Protein AF-X1A6A3-F1 (afdb_monomer)

Foldseek 3Di:
DDDPVLLVVLLVPDDQEEEEEELDDCRVVSLLVCQLVLHAYEYEYAPVRVVVCVVPPS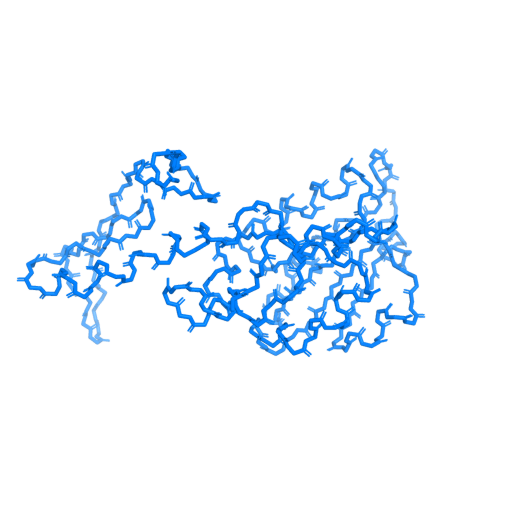FDHNVDDPPDPVVRCVVAEDEEQDLVVVVVDDHSYYYHHYNFPLCVLVCLVSCSVVNYEYEDALVCCVRNLVDLQNVCQVPRNSHHYPDDSRCSSLQSCLVVVVVVCPVPQDFSDGQFWTKHFPADDDPPGDTDIDIDGHLRDDPHDRHDDVPVVD

Secondary structure (DSSP, 8-state):
---HHHHHHHHTT-SS-EEEEESSTTHHHHHHHHHHTT--EEEEE-HHHHHHHHHS---S-TT---S-HHHHHHHHEEEESSGGGTTTS--SEEEEE-SSGGGGGGGHHHHHHTTEEEE--HHHHHHHS-STT-HHHHHT--S-BSS-GGGHHHHHTTTHHHHHGGGTT-EE--TTEEEEEEE--BTTB--EEEEEE--S--SSSSS---GGG-

Radius of gyration: 19.53 Å; Cα contacts (8 Å, |Δi|>4): 362; chains: 1; bounding box: 43×53×46 Å

Organism: NCBI:txid412755

Structure (mmCIF, N/CA/C/O backbone):
data_AF-X1A6A3-F1
#
_entry.id   AF-X1A6A3-F1
#
loop_
_atom_site.group_PDB
_atom_site.id
_atom_site.type_symbol
_atom_site.label_atom_id
_atom_site.label_alt_id
_atom_site.label_comp_id
_atom_site.l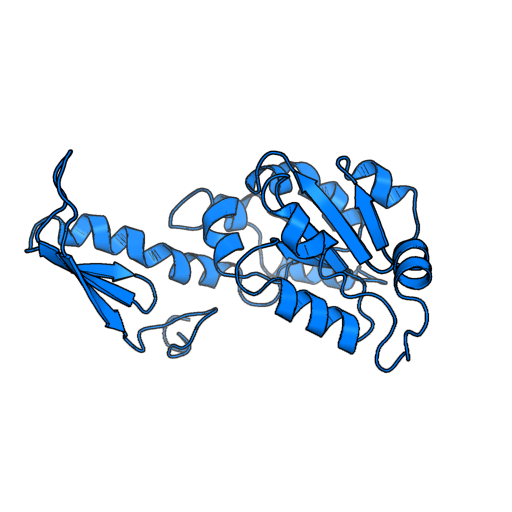abel_asym_id
_atom_site.label_entity_id
_atom_site.label_seq_id
_atom_site.pdbx_PDB_ins_code
_atom_site.Cartn_x
_atom_site.Cartn_y
_atom_site.Cartn_z
_atom_site.occupancy
_atom_site.B_iso_or_equiv
_atom_site.auth_seq_id
_atom_site.auth_comp_id
_atom_site.auth_asym_id
_atom_site.auth_atom_id
_atom_site.pdbx_PDB_model_num
ATOM 1 N N . MET A 1 1 ? -10.729 10.795 16.017 1.00 83.62 1 MET A N 1
ATOM 2 C CA . MET A 1 1 ? -9.551 9.912 16.058 1.00 83.62 1 MET A CA 1
ATOM 3 C C . MET A 1 1 ? -10.040 8.493 15.943 1.00 83.62 1 MET A C 1
ATOM 5 O O . MET A 1 1 ? -10.961 8.126 16.663 1.00 83.62 1 MET A O 1
ATOM 9 N N . ILE A 1 2 ? -9.486 7.755 14.991 1.00 91.50 2 ILE A N 1
ATOM 10 C CA . ILE A 1 2 ? -9.841 6.362 14.737 1.00 91.50 2 ILE A CA 1
ATOM 11 C C . ILE A 1 2 ? -9.251 5.507 15.857 1.00 91.50 2 ILE A C 1
ATOM 13 O O . ILE A 1 2 ? -8.043 5.546 16.112 1.00 91.50 2 ILE A O 1
ATOM 17 N N . GLU A 1 3 ? -10.093 4.730 16.531 1.00 93.06 3 GLU A N 1
ATOM 18 C CA . GLU A 1 3 ? -9.669 3.979 17.708 1.00 93.06 3 GLU A CA 1
ATOM 19 C C . GLU A 1 3 ? -9.042 2.628 17.349 1.00 93.06 3 GLU A C 1
ATOM 21 O O . GLU A 1 3 ? -9.411 1.954 16.385 1.00 93.06 3 GLU A O 1
ATOM 26 N N . ARG A 1 4 ? -8.091 2.178 18.177 1.00 90.69 4 ARG A N 1
ATOM 27 C CA . ARG A 1 4 ? -7.397 0.894 17.964 1.00 90.69 4 ARG A CA 1
ATOM 28 C C . ARG A 1 4 ? -8.375 -0.279 17.908 1.00 90.69 4 ARG A C 1
ATOM 30 O O . ARG A 1 4 ? -8.236 -1.142 17.046 1.00 90.69 4 ARG A O 1
ATOM 37 N N . ASN A 1 5 ? -9.341 -0.309 18.825 1.00 94.06 5 ASN A N 1
ATOM 38 C CA . ASN A 1 5 ? -10.311 -1.401 18.910 1.00 94.06 5 ASN A CA 1
ATOM 39 C C . ASN A 1 5 ? -11.194 -1.461 17.658 1.00 94.06 5 ASN A C 1
ATOM 41 O O . ASN A 1 5 ? -11.460 -2.548 17.161 1.00 94.06 5 ASN A O 1
ATOM 45 N N . GLU A 1 6 ? -11.580 -0.308 17.106 1.00 94.56 6 GLU A N 1
ATOM 46 C CA . GLU A 1 6 ? -12.361 -0.226 15.869 1.00 94.56 6 GLU A CA 1
ATOM 47 C C . GLU A 1 6 ? -11.614 -0.874 14.694 1.00 94.56 6 GLU A C 1
ATOM 49 O O . GLU A 1 6 ? -12.156 -1.738 14.004 1.00 94.56 6 GLU A O 1
ATOM 54 N N . MET A 1 7 ? -10.330 -0.542 14.526 1.00 95.25 7 MET A N 1
ATOM 55 C CA . MET A 1 7 ? -9.488 -1.127 13.476 1.00 95.25 7 MET A CA 1
ATOM 56 C C . MET A 1 7 ? -9.247 -2.625 13.675 1.00 95.25 7 MET A C 1
ATOM 58 O O . MET A 1 7 ? -9.195 -3.371 12.699 1.00 95.25 7 MET A O 1
ATOM 62 N N . GLN A 1 8 ? -9.123 -3.090 14.921 1.00 93.94 8 GLN A N 1
ATOM 63 C CA . GLN A 1 8 ? -8.978 -4.518 15.217 1.00 93.94 8 GLN A CA 1
ATOM 64 C C . GLN A 1 8 ? -10.255 -5.302 14.899 1.00 93.94 8 GLN A C 1
ATOM 66 O O . GLN A 1 8 ? -10.172 -6.373 14.303 1.00 93.94 8 GLN A O 1
ATOM 71 N N . GLU A 1 9 ? -11.427 -4.776 15.254 1.00 96.50 9 GLU A N 1
ATOM 72 C CA . GLU A 1 9 ? -12.709 -5.406 14.921 1.00 96.50 9 GLU A CA 1
ATOM 73 C C . GLU A 1 9 ? -12.989 -5.396 13.416 1.00 96.50 9 GLU A C 1
ATOM 75 O O . GLU A 1 9 ? -13.577 -6.344 12.897 1.00 96.50 9 GLU A O 1
ATOM 80 N N . MET A 1 10 ? -12.542 -4.366 12.696 1.00 95.69 10 MET A N 1
ATOM 81 C CA . MET A 1 10 ? -12.593 -4.340 11.236 1.00 95.69 10 MET A CA 1
ATOM 82 C C . MET A 1 10 ? -11.677 -5.409 10.628 1.00 95.69 10 MET A C 1
ATOM 84 O O . MET A 1 10 ? -12.149 -6.254 9.871 1.00 95.69 10 MET A O 1
ATOM 88 N N . ALA A 1 11 ? -10.396 -5.433 11.007 1.00 95.00 11 ALA A N 1
ATOM 89 C CA . ALA A 1 11 ? -9.419 -6.371 10.456 1.00 95.00 11 ALA A CA 1
ATOM 90 C C . ALA A 1 11 ? -9.779 -7.845 10.723 1.00 95.00 11 ALA A C 1
ATOM 92 O O . ALA A 1 11 ? -9.527 -8.697 9.877 1.00 95.00 11 ALA A O 1
ATOM 93 N N . LYS A 1 12 ? -10.426 -8.159 11.857 1.00 96.38 12 LYS A N 1
ATOM 94 C CA . LYS A 1 12 ? -10.931 -9.514 12.164 1.00 96.38 12 LYS A CA 1
ATOM 95 C C . LYS A 1 12 ? -11.971 -10.031 11.165 1.00 96.38 12 LYS A C 1
ATOM 97 O O . LYS A 1 12 ? -12.184 -11.239 11.099 1.00 96.38 12 LYS A O 1
ATOM 102 N N . LYS A 1 13 ? -12.656 -9.141 10.441 1.00 96.69 13 LYS A N 1
ATOM 103 C CA . LYS A 1 13 ? -13.695 -9.512 9.469 1.00 96.69 13 LYS A CA 1
ATOM 104 C C . LYS A 1 13 ? -13.120 -9.864 8.098 1.00 96.69 13 LYS A C 1
ATOM 106 O O . LYS A 1 13 ? -13.829 -10.503 7.325 1.00 96.69 13 LYS A O 1
ATOM 111 N N . PHE A 1 14 ? -11.881 -9.459 7.810 1.00 96.38 14 PHE A N 1
ATOM 112 C CA . PHE A 1 14 ? -11.234 -9.714 6.524 1.00 96.38 14 PHE A CA 1
ATOM 113 C C . PHE A 1 14 ? -10.959 -11.211 6.352 1.00 96.38 14 PHE A C 1
ATOM 115 O O . PHE A 1 14 ? -10.483 -11.876 7.275 1.00 96.38 14 PHE A O 1
ATOM 122 N N . LYS A 1 15 ? -11.264 -11.748 5.169 1.00 95.75 15 LYS A N 1
ATOM 123 C CA . LYS A 1 15 ? -11.093 -13.169 4.824 1.00 95.75 15 LYS A CA 1
ATOM 124 C C . LYS A 1 15 ? -9.947 -13.398 3.843 1.00 95.75 15 LYS A C 1
ATOM 126 O O . LYS A 1 15 ? -9.287 -14.429 3.914 1.00 95.75 15 LYS A O 1
ATOM 131 N N . ASP A 1 16 ? -9.733 -12.450 2.943 1.00 93.31 16 ASP A N 1
ATOM 132 C CA . ASP A 1 16 ? -8.733 -12.431 1.881 1.00 93.31 16 ASP A CA 1
ATOM 133 C C . ASP A 1 16 ? -8.058 -11.042 1.834 1.00 93.31 16 ASP A C 1
ATOM 135 O O . ASP A 1 16 ? -8.243 -10.275 0.874 1.00 93.31 16 ASP A O 1
ATOM 139 N N . PRO A 1 17 ? -7.315 -10.675 2.901 1.00 95.12 17 PRO A N 1
ATOM 140 C CA . PRO A 1 17 ? -6.755 -9.342 3.042 1.00 95.12 17 PRO A CA 1
ATOM 141 C C . PRO A 1 17 ? -5.713 -9.045 1.963 1.00 95.12 17 PRO A C 1
ATOM 143 O O . PRO A 1 17 ? -4.888 -9.892 1.616 1.00 95.12 17 PRO A O 1
ATOM 146 N N . LYS A 1 18 ? -5.716 -7.805 1.469 1.00 96.38 18 LYS A N 1
ATOM 147 C CA . LYS A 1 18 ? -4.830 -7.350 0.388 1.00 96.38 18 LYS A CA 1
ATOM 148 C C . LYS A 1 18 ? -3.868 -6.304 0.910 1.00 96.38 18 LYS A C 1
ATOM 150 O O . LYS A 1 18 ? -4.273 -5.302 1.491 1.00 96.38 18 LYS A O 1
ATOM 155 N N . VAL A 1 19 ? -2.583 -6.511 0.678 1.00 98.06 19 VAL A N 1
ATOM 156 C CA . VAL A 1 19 ? -1.530 -5.599 1.119 1.00 98.06 19 VAL A CA 1
ATOM 157 C C . VAL A 1 19 ? -1.641 -4.290 0.336 1.00 98.06 19 VAL A C 1
ATOM 159 O O . VAL A 1 19 ? -1.451 -4.273 -0.876 1.00 98.06 19 VAL A O 1
ATOM 162 N N . LEU A 1 20 ? -1.947 -3.185 1.009 1.00 98.56 20 LEU A N 1
ATOM 163 C CA . LEU A 1 20 ? -2.045 -1.858 0.404 1.00 98.56 20 LEU A CA 1
ATOM 164 C C . LEU A 1 20 ? -0.737 -1.090 0.606 1.00 98.56 20 LEU A C 1
ATOM 166 O O . LEU A 1 20 ? -0.246 -0.960 1.728 1.00 98.56 20 LEU A O 1
ATOM 170 N N . ILE A 1 21 ? -0.163 -0.584 -0.487 1.00 98.44 21 ILE A N 1
ATOM 171 C CA . ILE A 1 21 ? 1.185 -0.008 -0.515 1.00 98.44 21 ILE A CA 1
ATOM 172 C C . ILE A 1 21 ? 1.156 1.336 -1.247 1.00 98.44 21 ILE A C 1
ATOM 174 O O . ILE A 1 21 ? 0.760 1.414 -2.412 1.00 98.44 21 ILE A O 1
ATOM 178 N N . LEU A 1 22 ? 1.651 2.398 -0.603 1.00 98.25 22 LEU A N 1
ATOM 179 C CA . LEU A 1 22 ? 1.930 3.647 -1.311 1.00 98.25 22 LEU A CA 1
ATOM 180 C C . LEU A 1 22 ? 3.168 3.451 -2.180 1.00 98.25 22 LEU A C 1
ATOM 182 O O . LEU A 1 22 ? 4.248 3.184 -1.655 1.00 98.25 22 LEU A O 1
ATOM 186 N N . GLY A 1 23 ? 3.028 3.649 -3.490 1.00 97.56 23 GLY A N 1
ATOM 187 C CA . GLY A 1 23 ? 4.085 3.520 -4.488 1.00 97.56 23 GLY A CA 1
ATOM 188 C C . GLY A 1 23 ? 5.183 4.586 -4.387 1.00 97.56 23 GLY A C 1
ATOM 189 O O . GLY A 1 23 ? 5.329 5.409 -5.296 1.00 97.56 23 GLY A O 1
ATOM 190 N N . SER A 1 24 ? 5.995 4.536 -3.331 1.00 94.94 24 SER A N 1
ATOM 191 C CA . SER A 1 24 ? 7.224 5.304 -3.089 1.00 94.94 24 SER A CA 1
ATOM 192 C C . SER A 1 24 ? 8.046 4.637 -1.970 1.00 94.94 24 SER A C 1
ATOM 194 O O . SER A 1 24 ? 7.556 3.726 -1.313 1.00 94.94 24 SER A O 1
ATOM 196 N N . HIS A 1 25 ? 9.258 5.129 -1.691 1.00 91.50 25 HIS A N 1
ATOM 197 C CA . HIS A 1 25 ? 10.107 4.641 -0.595 1.00 91.50 25 HIS A CA 1
ATOM 198 C C . HIS A 1 25 ? 10.435 3.147 -0.767 1.00 91.50 25 HIS A C 1
ATOM 200 O O . HIS A 1 25 ? 11.042 2.776 -1.765 1.00 91.50 25 HIS A O 1
ATOM 206 N N . SER A 1 26 ? 9.972 2.301 0.149 1.00 93.00 26 SER A N 1
ATOM 207 C CA . SER A 1 26 ? 10.184 0.852 0.210 1.00 93.00 26 SER A CA 1
ATOM 208 C C . SER A 1 26 ? 9.046 0.053 -0.446 1.00 93.00 26 SER A C 1
ATOM 210 O O . SER A 1 26 ? 8.778 -1.092 -0.089 1.00 93.00 26 SER A O 1
ATOM 212 N N . ALA A 1 27 ? 8.322 0.656 -1.396 1.00 95.88 27 ALA A N 1
ATOM 213 C CA . ALA A 1 27 ? 7.164 0.025 -2.032 1.00 95.88 27 ALA A CA 1
ATOM 214 C C . ALA A 1 27 ? 7.500 -1.273 -2.780 1.00 95.88 27 ALA A C 1
ATOM 216 O O . ALA A 1 27 ? 6.719 -2.220 -2.726 1.00 95.88 27 ALA A O 1
ATOM 217 N N . LEU A 1 28 ? 8.645 -1.323 -3.470 1.00 95.69 28 LEU A N 1
ATOM 218 C CA . LEU A 1 28 ? 9.074 -2.531 -4.181 1.00 95.69 28 LEU A CA 1
ATOM 219 C C . LEU A 1 28 ? 9.434 -3.657 -3.206 1.00 95.69 28 LEU A C 1
ATOM 221 O O . LEU A 1 28 ? 9.073 -4.800 -3.464 1.00 95.69 28 LEU A O 1
ATOM 225 N N . ASP A 1 29 ? 10.052 -3.336 -2.067 1.00 95.06 29 ASP A N 1
ATOM 226 C CA . ASP A 1 29 ? 10.366 -4.318 -1.024 1.00 95.06 29 ASP A CA 1
ATOM 227 C C . ASP A 1 29 ? 9.092 -4.870 -0.380 1.00 95.06 29 ASP A C 1
ATOM 229 O O . ASP A 1 29 ? 8.951 -6.079 -0.207 1.00 95.06 29 ASP A O 1
ATOM 233 N N . ALA A 1 30 ? 8.123 -3.996 -0.088 1.00 95.50 30 ALA A N 1
ATOM 234 C CA . ALA A 1 30 ? 6.819 -4.404 0.425 1.00 95.50 30 ALA A CA 1
ATOM 235 C C . ALA A 1 30 ? 6.068 -5.297 -0.579 1.00 95.50 30 ALA A C 1
ATOM 237 O O . ALA A 1 30 ? 5.487 -6.308 -0.185 1.00 95.50 30 ALA A O 1
ATOM 238 N N . ALA A 1 31 ? 6.114 -4.970 -1.874 1.00 96.12 31 ALA A N 1
ATOM 239 C CA . ALA A 1 31 ? 5.490 -5.769 -2.928 1.00 96.12 31 ALA A CA 1
ATOM 240 C C . ALA A 1 31 ? 6.190 -7.122 -3.125 1.00 96.12 31 ALA A C 1
ATOM 242 O O . ALA A 1 31 ? 5.524 -8.149 -3.245 1.00 96.12 31 ALA A O 1
ATOM 243 N N . ALA A 1 32 ? 7.525 -7.146 -3.097 1.00 94.94 32 ALA A N 1
ATOM 244 C CA . ALA A 1 32 ? 8.305 -8.379 -3.134 1.00 94.94 32 ALA A CA 1
ATOM 245 C C . ALA A 1 32 ? 8.020 -9.258 -1.906 1.00 94.94 32 ALA A C 1
ATOM 247 O O . ALA A 1 32 ? 7.842 -10.467 -2.040 1.00 94.94 32 ALA A O 1
ATOM 248 N N . GLY A 1 33 ? 7.910 -8.650 -0.722 1.00 95.25 33 GLY A N 1
ATOM 249 C CA . GLY A 1 33 ? 7.479 -9.315 0.503 1.00 95.25 33 GLY A CA 1
ATOM 250 C C . GLY A 1 33 ? 6.095 -9.939 0.347 1.00 95.25 33 GLY A C 1
ATOM 251 O O . GLY A 1 33 ? 5.949 -11.138 0.557 1.00 95.25 33 GLY A O 1
ATOM 252 N N . ALA A 1 34 ? 5.103 -9.166 -0.102 1.00 95.62 34 ALA A N 1
ATOM 253 C CA . ALA A 1 34 ? 3.753 -9.671 -0.350 1.00 95.62 34 ALA A CA 1
ATOM 254 C C . ALA A 1 34 ? 3.762 -10.873 -1.311 1.00 95.62 34 ALA A C 1
ATOM 256 O O . ALA A 1 34 ? 3.220 -11.925 -0.978 1.00 95.62 34 ALA A O 1
ATOM 257 N N . ARG A 1 35 ? 4.475 -10.768 -2.440 1.00 94.12 35 ARG A N 1
ATOM 258 C CA . ARG A 1 35 ? 4.643 -11.862 -3.409 1.00 94.12 35 ARG A CA 1
ATOM 259 C C . ARG A 1 35 ? 5.273 -13.114 -2.787 1.00 94.12 35 ARG A C 1
ATOM 261 O O . ARG A 1 35 ? 4.793 -14.219 -3.012 1.00 94.12 35 ARG A O 1
ATOM 268 N N . ASN A 1 36 ? 6.331 -12.961 -1.990 1.00 94.62 36 ASN A N 1
ATOM 269 C CA . ASN A 1 36 ? 7.036 -14.088 -1.365 1.00 94.62 36 ASN A CA 1
ATOM 270 C C . ASN A 1 36 ? 6.160 -14.884 -0.385 1.00 94.62 36 ASN A C 1
ATOM 272 O O . ASN A 1 36 ? 6.430 -16.067 -0.162 1.00 94.62 36 ASN A O 1
ATOM 276 N N . TYR A 1 37 ? 5.130 -14.249 0.175 1.00 94.50 37 TYR A N 1
ATOM 277 C CA . TYR A 1 37 ? 4.140 -14.868 1.058 1.00 94.50 37 TYR A CA 1
ATOM 278 C C . TYR A 1 37 ? 2.801 -15.149 0.360 1.00 94.50 37 TYR A C 1
ATOM 280 O O . TYR A 1 37 ? 1.819 -15.437 1.039 1.00 94.50 37 TYR A O 1
ATOM 288 N N . ASP A 1 38 ? 2.753 -15.070 -0.975 1.00 95.06 38 ASP A N 1
ATOM 289 C CA . ASP A 1 38 ? 1.544 -15.278 -1.783 1.00 95.06 38 ASP A CA 1
ATOM 290 C C . ASP A 1 38 ? 0.362 -14.377 -1.376 1.00 95.06 38 ASP A C 1
ATOM 292 O O . ASP A 1 38 ? -0.805 -14.726 -1.561 1.00 95.06 38 ASP A O 1
ATOM 296 N N . LEU A 1 39 ? 0.660 -13.197 -0.826 1.00 95.25 39 LEU A N 1
ATOM 297 C CA . LEU A 1 39 ? -0.338 -12.215 -0.430 1.00 95.25 39 LEU A CA 1
ATOM 298 C C . LEU A 1 39 ? -0.710 -11.333 -1.627 1.00 95.25 39 LEU A C 1
ATOM 300 O O . LEU A 1 39 ? 0.180 -10.737 -2.253 1.00 95.25 39 LEU A O 1
ATOM 304 N N . PRO A 1 40 ? -2.011 -11.179 -1.933 1.00 96.25 40 PRO A N 1
ATOM 305 C CA . PRO A 1 40 ? -2.446 -10.199 -2.909 1.00 96.25 40 PRO A CA 1
ATOM 306 C C . PRO A 1 40 ? -2.045 -8.791 -2.472 1.00 96.25 40 PRO A C 1
ATOM 308 O O . PRO A 1 40 ? -2.052 -8.476 -1.279 1.00 96.25 40 PRO A O 1
ATOM 311 N N . TYR A 1 41 ? -1.728 -7.917 -3.425 1.00 97.56 41 TYR A N 1
ATOM 312 C CA . TYR A 1 41 ? -1.348 -6.542 -3.105 1.00 97.56 41 TYR A CA 1
ATOM 313 C C . TYR A 1 41 ? -1.931 -5.520 -4.079 1.00 97.56 41 TYR A C 1
ATOM 315 O O . TYR A 1 41 ? -2.188 -5.805 -5.248 1.00 97.56 41 TYR A O 1
ATOM 323 N N . LEU A 1 42 ? -2.094 -4.297 -3.586 1.00 98.12 42 LEU A N 1
ATOM 324 C CA . LEU A 1 42 ? -2.491 -3.115 -4.331 1.00 98.12 42 LEU A CA 1
ATOM 325 C C . LEU A 1 42 ? -1.460 -2.009 -4.085 1.00 98.12 42 LEU A C 1
ATOM 327 O O . LEU A 1 42 ? -1.320 -1.512 -2.968 1.00 98.12 42 LEU A O 1
ATOM 331 N N . ILE A 1 43 ? -0.753 -1.600 -5.136 1.00 98.50 43 ILE A N 1
ATOM 332 C CA . ILE A 1 43 ? 0.083 -0.397 -5.116 1.00 98.50 43 ILE A CA 1
ATOM 333 C C . ILE A 1 43 ? -0.747 0.768 -5.639 1.00 98.50 43 ILE A C 1
ATOM 335 O O . ILE A 1 43 ? -1.272 0.693 -6.746 1.00 98.50 43 ILE A O 1
ATOM 339 N N . TYR A 1 44 ? -0.811 1.874 -4.903 1.00 98.56 44 TYR A N 1
ATOM 340 C CA . TYR A 1 44 ? -1.340 3.127 -5.439 1.00 98.56 44 TYR A CA 1
ATOM 341 C C . TYR A 1 44 ? -0.214 4.127 -5.701 1.00 98.56 44 TYR A C 1
ATOM 343 O O . TYR A 1 44 ? 0.702 4.305 -4.895 1.00 98.56 44 TYR A O 1
ATOM 351 N N . THR A 1 45 ? -0.236 4.764 -6.866 1.00 98.38 45 THR A N 1
ATOM 352 C CA . THR A 1 45 ? 0.843 5.645 -7.327 1.00 98.38 45 THR A CA 1
ATOM 353 C C . THR A 1 45 ? 0.325 6.745 -8.241 1.00 98.38 45 THR A C 1
ATOM 355 O O . THR A 1 45 ? -0.848 6.750 -8.593 1.00 98.38 45 THR A O 1
ATOM 358 N N . THR A 1 46 ? 1.186 7.682 -8.632 1.00 97.94 46 THR A N 1
ATOM 359 C CA . THR A 1 46 ? 0.836 8.749 -9.578 1.00 97.94 46 THR A CA 1
ATOM 360 C C . THR A 1 46 ? 1.308 8.424 -10.996 1.00 97.94 46 THR A C 1
ATOM 362 O O . THR A 1 46 ? 2.253 7.643 -11.160 1.00 97.94 46 THR A O 1
ATOM 365 N N . PRO A 1 47 ? 0.715 9.023 -12.050 1.00 97.81 47 PRO A N 1
ATOM 366 C CA . PRO A 1 47 ? 1.109 8.768 -13.436 1.00 97.81 47 PRO A CA 1
ATOM 367 C C . PRO A 1 47 ? 2.616 8.896 -13.689 1.00 97.81 47 PRO A C 1
ATOM 369 O O . PRO A 1 47 ? 3.196 8.084 -14.403 1.00 97.81 47 PRO A O 1
ATOM 372 N N . GLN A 1 48 ? 3.269 9.874 -13.056 1.00 95.31 48 GLN A N 1
ATOM 373 C CA . GLN A 1 48 ? 4.697 10.158 -13.235 1.00 95.31 48 GLN A CA 1
ATOM 374 C C . GLN A 1 48 ? 5.598 9.071 -12.638 1.00 95.31 48 GLN A C 1
ATOM 376 O O . GLN A 1 48 ? 6.740 8.917 -13.059 1.00 95.31 48 GLN A O 1
ATOM 381 N N . ARG A 1 49 ? 5.099 8.319 -11.651 1.00 96.44 49 ARG A N 1
ATOM 382 C CA . ARG A 1 49 ? 5.847 7.265 -10.950 1.00 96.44 49 ARG A CA 1
ATOM 383 C C . ARG A 1 49 ? 5.385 5.856 -11.296 1.00 96.44 49 ARG A C 1
ATOM 385 O O . ARG A 1 49 ? 6.100 4.905 -10.992 1.00 96.44 49 ARG A O 1
ATOM 392 N N . ALA A 1 50 ? 4.250 5.718 -11.978 1.00 96.50 50 ALA A N 1
ATOM 393 C CA . ALA A 1 50 ? 3.701 4.437 -12.408 1.00 96.50 50 ALA A CA 1
ATOM 394 C C . ALA A 1 50 ? 4.711 3.597 -13.201 1.00 96.50 50 ALA A C 1
ATOM 396 O O . ALA A 1 50 ? 4.769 2.385 -13.010 1.00 96.50 50 ALA A O 1
ATOM 397 N N . ILE A 1 51 ? 5.554 4.236 -14.023 1.00 96.94 51 ILE A N 1
ATOM 398 C CA . ILE A 1 51 ? 6.555 3.548 -14.849 1.00 96.94 51 ILE A CA 1
ATOM 399 C C . ILE A 1 51 ? 7.472 2.619 -14.039 1.00 96.94 51 ILE A C 1
ATOM 401 O O . ILE A 1 51 ? 7.800 1.538 -14.515 1.00 96.94 51 ILE A O 1
ATOM 405 N N . ILE A 1 52 ? 7.805 2.980 -12.794 1.00 95.94 52 ILE A N 1
ATOM 406 C CA . ILE A 1 52 ? 8.670 2.184 -11.910 1.00 95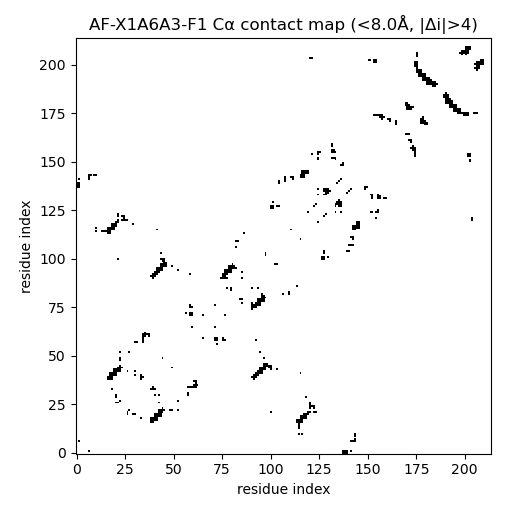.94 52 ILE A CA 1
ATOM 407 C C . ILE A 1 52 ? 8.041 0.811 -11.644 1.00 95.94 52 ILE A C 1
ATOM 409 O O . ILE A 1 52 ? 8.710 -0.214 -11.753 1.00 95.94 52 ILE A O 1
ATOM 413 N N . TYR A 1 53 ? 6.744 0.792 -11.341 1.00 96.44 53 TYR A N 1
ATOM 414 C CA . TYR A 1 53 ? 5.994 -0.420 -11.002 1.00 96.44 53 TYR A CA 1
ATOM 415 C C . TYR A 1 53 ? 5.570 -1.208 -12.243 1.00 96.44 53 TYR A C 1
ATOM 417 O O . TYR A 1 53 ? 5.473 -2.429 -12.193 1.00 96.44 53 TYR A O 1
ATOM 425 N N . LEU A 1 54 ? 5.364 -0.521 -13.370 1.00 95.38 54 LEU A N 1
ATOM 426 C CA . LEU A 1 54 ? 5.065 -1.157 -14.654 1.00 95.38 54 LEU A CA 1
ATOM 427 C C . LEU A 1 54 ? 6.286 -1.872 -15.246 1.00 95.38 54 LEU A C 1
ATOM 429 O O . LEU A 1 54 ? 6.130 -2.916 -15.871 1.00 95.38 54 LEU A O 1
ATOM 433 N N . GLN A 1 55 ? 7.489 -1.326 -15.054 1.00 94.56 55 GLN A N 1
ATOM 434 C CA . GLN A 1 55 ? 8.739 -1.944 -15.510 1.00 94.56 55 GLN A CA 1
ATOM 435 C C . GLN A 1 55 ? 9.238 -3.048 -14.575 1.00 94.56 55 GLN A C 1
ATOM 437 O O . GLN A 1 55 ? 9.975 -3.922 -15.021 1.00 94.56 55 GLN A O 1
ATOM 442 N N . ASN A 1 56 ? 8.825 -3.031 -13.304 1.00 92.88 56 ASN A N 1
ATOM 443 C CA . ASN A 1 56 ? 9.239 -4.005 -12.293 1.00 92.88 56 ASN A CA 1
ATOM 444 C C . ASN A 1 56 ? 8.028 -4.735 -11.682 1.00 92.88 56 ASN A C 1
ATOM 446 O O . ASN A 1 56 ? 7.783 -4.613 -10.478 1.00 92.88 56 ASN A O 1
ATOM 450 N N . PRO A 1 57 ? 7.237 -5.471 -12.487 1.00 91.75 57 PRO A N 1
ATOM 451 C CA . PRO A 1 57 ? 6.062 -6.165 -11.983 1.00 91.75 57 PRO A CA 1
ATOM 452 C C . PRO A 1 57 ? 6.460 -7.346 -11.086 1.00 91.75 57 PRO A C 1
ATOM 454 O O . PRO A 1 57 ? 7.118 -8.285 -11.532 1.00 91.75 57 PRO A O 1
ATOM 457 N N . MET A 1 58 ? 6.018 -7.329 -9.826 1.00 92.62 58 MET A N 1
ATOM 458 C CA . MET A 1 58 ? 6.244 -8.414 -8.860 1.00 92.62 58 MET A CA 1
ATOM 459 C C . MET A 1 58 ? 5.129 -9.465 -8.956 1.00 92.62 58 MET A C 1
ATOM 461 O O . MET A 1 58 ? 4.304 -9.590 -8.059 1.00 92.62 58 MET A O 1
ATOM 465 N N . VAL A 1 59 ? 5.089 -10.195 -10.074 1.00 93.12 59 VAL A N 1
ATOM 466 C CA . VAL A 1 59 ? 4.015 -11.149 -10.421 1.00 93.12 59 VAL A CA 1
ATOM 467 C C . VAL A 1 59 ? 4.432 -12.617 -10.277 1.00 93.12 59 VAL A C 1
ATOM 469 O O . VAL A 1 59 ? 5.619 -12.936 -10.178 1.00 93.12 59 VAL A O 1
ATOM 472 N N . GLY A 1 60 ? 3.461 -13.531 -10.298 1.00 93.56 60 GLY A N 1
ATOM 473 C CA . GLY A 1 60 ? 3.673 -14.955 -10.049 1.00 93.56 60 GLY A CA 1
ATOM 474 C C . GLY A 1 60 ? 3.781 -15.286 -8.561 1.00 93.56 60 GLY A C 1
ATOM 475 O O . GLY A 1 60 ? 4.114 -14.432 -7.740 1.00 93.56 60 GLY A O 1
ATOM 476 N N . LYS A 1 61 ? 3.518 -16.546 -8.223 1.00 93.06 61 LYS A N 1
ATOM 477 C CA . LYS A 1 61 ? 3.539 -17.059 -6.851 1.00 93.06 61 LYS A CA 1
ATOM 478 C C . LYS A 1 61 ? 4.951 -17.179 -6.289 1.00 93.06 61 LYS A C 1
ATOM 480 O O . LYS A 1 61 ? 5.950 -17.194 -7.016 1.00 93.06 61 LYS A O 1
ATOM 485 N N . SER A 1 62 ? 5.026 -17.340 -4.976 1.00 93.31 62 SER A N 1
ATOM 486 C CA . SER A 1 62 ? 6.240 -17.701 -4.266 1.00 93.31 62 SER A CA 1
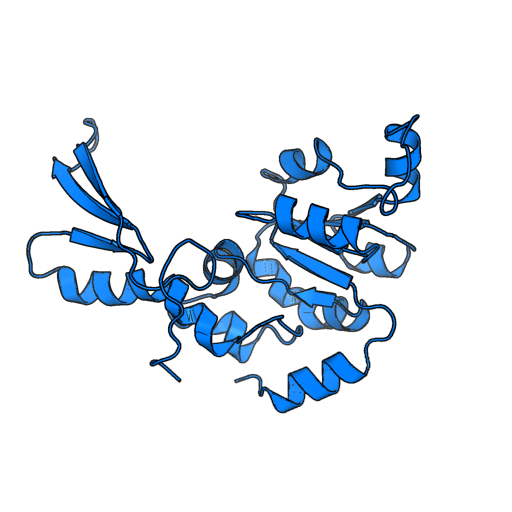ATOM 487 C C . SER A 1 62 ? 6.855 -18.958 -4.882 1.00 93.31 62 SER A C 1
ATOM 489 O O . SER A 1 62 ? 6.204 -19.996 -5.015 1.00 93.31 62 SER A O 1
ATOM 491 N N . LYS A 1 63 ? 8.128 -18.851 -5.281 1.00 90.62 63 LYS A N 1
ATOM 492 C CA . LYS A 1 63 ? 8.913 -19.917 -5.934 1.00 90.62 63 LYS A CA 1
ATOM 493 C C . LYS A 1 63 ? 8.383 -20.386 -7.300 1.00 90.62 63 LYS A C 1
ATOM 495 O O . LYS A 1 63 ? 8.893 -21.374 -7.823 1.00 90.62 63 LYS A O 1
ATOM 500 N N . GLU A 1 64 ? 7.407 -19.699 -7.898 1.00 94.19 64 GLU A N 1
ATOM 501 C CA . GLU A 1 64 ? 7.001 -19.962 -9.282 1.00 94.19 64 GLU A CA 1
ATOM 502 C C . GLU A 1 64 ? 8.146 -19.587 -10.231 1.00 94.19 64 GLU A C 1
ATOM 504 O O . GLU A 1 64 ? 8.686 -18.478 -10.172 1.00 94.19 64 GLU A O 1
ATOM 509 N N . VAL A 1 65 ? 8.514 -20.520 -11.110 1.00 92.56 65 VAL A N 1
ATOM 510 C CA . VAL A 1 65 ? 9.432 -20.251 -12.218 1.00 92.56 65 VAL A CA 1
ATOM 511 C C . VAL A 1 65 ? 8.637 -19.556 -13.319 1.00 92.56 65 VAL A C 1
ATOM 513 O O . VAL A 1 65 ? 7.621 -20.074 -13.776 1.00 92.56 65 VAL A O 1
ATOM 516 N N . VAL A 1 66 ? 9.077 -18.359 -13.707 1.00 91.69 66 VAL A N 1
ATOM 517 C CA . VAL A 1 66 ? 8.402 -17.527 -14.709 1.00 91.69 66 VAL A CA 1
ATOM 518 C C . VAL A 1 66 ? 9.205 -17.558 -16.003 1.00 91.69 66 VAL A C 1
ATOM 520 O O . VAL A 1 66 ? 10.198 -16.845 -16.130 1.00 91.69 66 VAL A O 1
ATOM 523 N N . ASP A 1 67 ? 8.751 -18.362 -16.963 1.00 92.75 67 ASP A N 1
ATOM 524 C CA . ASP A 1 67 ? 9.378 -18.464 -18.290 1.00 92.75 67 ASP A CA 1
ATOM 525 C C . ASP A 1 67 ? 8.813 -17.435 -19.291 1.00 92.75 67 ASP A C 1
ATOM 527 O O . ASP A 1 67 ? 9.526 -16.956 -20.171 1.00 92.75 67 ASP A O 1
ATOM 531 N N . ASP A 1 68 ? 7.539 -17.050 -19.135 1.00 95.25 68 ASP A N 1
ATOM 532 C CA . ASP A 1 68 ? 6.859 -16.016 -19.931 1.00 95.25 68 ASP A CA 1
ATOM 533 C C . ASP A 1 68 ? 6.302 -14.926 -19.005 1.00 95.25 68 ASP A C 1
ATOM 535 O O . ASP A 1 68 ? 5.165 -14.980 -18.522 1.00 95.25 68 ASP A O 1
ATOM 539 N N . LEU A 1 69 ? 7.133 -13.915 -18.742 1.00 93.38 69 LEU A N 1
ATOM 540 C CA . LEU A 1 69 ? 6.759 -12.786 -17.896 1.00 93.38 69 LEU A CA 1
ATOM 541 C C . LEU A 1 69 ? 5.524 -12.028 -18.433 1.00 93.38 69 LEU A C 1
ATOM 543 O O . LEU A 1 69 ? 4.611 -11.784 -17.641 1.00 93.38 69 LEU A O 1
ATOM 547 N N . PRO A 1 70 ? 5.416 -11.679 -19.734 1.00 95.06 70 PRO A N 1
ATOM 548 C CA . PRO A 1 70 ? 4.200 -11.073 -20.280 1.00 95.06 70 PRO A CA 1
ATOM 549 C C . PRO A 1 70 ? 2.913 -11.869 -20.023 1.00 95.06 70 PRO A C 1
ATOM 551 O O . PRO A 1 70 ? 1.877 -11.266 -19.727 1.00 95.06 70 PRO A O 1
ATOM 554 N N . ALA A 1 71 ? 2.936 -13.198 -20.144 1.00 95.81 71 ALA A N 1
ATOM 555 C CA . ALA A 1 71 ? 1.767 -14.030 -19.859 1.00 95.81 71 ALA A CA 1
ATOM 556 C C . ALA A 1 71 ? 1.382 -13.981 -18.374 1.00 95.81 71 ALA A C 1
ATOM 558 O O . ALA A 1 71 ? 0.209 -13.769 -18.057 1.00 95.81 71 ALA A O 1
ATOM 559 N N . VAL A 1 72 ? 2.359 -14.096 -17.470 1.00 95.44 72 VAL A N 1
ATOM 560 C CA . VAL A 1 72 ? 2.130 -14.021 -16.017 1.00 95.44 72 VAL A CA 1
ATOM 561 C C . VAL A 1 72 ? 1.622 -12.637 -15.605 1.00 95.44 72 VAL A C 1
ATOM 563 O O . VAL A 1 72 ? 0.675 -12.536 -14.828 1.00 95.44 72 VAL A O 1
ATOM 566 N N . VAL A 1 73 ? 2.152 -11.562 -16.194 1.00 95.38 73 VAL A N 1
ATOM 567 C CA . VAL A 1 73 ? 1.650 -10.198 -15.971 1.00 95.38 73 VAL A CA 1
ATOM 568 C C . VAL A 1 73 ? 0.173 -10.076 -16.350 1.00 95.38 73 VAL A C 1
ATOM 570 O O . VAL A 1 73 ? -0.606 -9.548 -15.560 1.00 95.38 73 VAL A O 1
ATOM 573 N N . ARG A 1 74 ? -0.238 -10.588 -17.520 1.00 94.56 74 ARG A N 1
ATOM 574 C CA . ARG A 1 74 ? -1.651 -10.555 -17.951 1.00 94.56 74 ARG A CA 1
ATOM 575 C C . ARG A 1 74 ? -2.568 -11.386 -17.054 1.00 94.56 74 ARG A C 1
ATOM 577 O O . ARG A 1 74 ? -3.743 -11.053 -16.929 1.00 94.56 74 ARG A O 1
ATOM 584 N N . ARG A 1 75 ? -2.047 -12.476 -16.486 1.00 93.81 75 ARG A N 1
ATOM 585 C CA . ARG A 1 75 ? -2.772 -13.379 -15.585 1.00 93.81 75 ARG A CA 1
ATOM 586 C C . ARG A 1 75 ? -3.009 -12.738 -14.217 1.00 93.81 75 ARG A C 1
ATOM 588 O O . ARG A 1 75 ? -4.118 -12.822 -13.697 1.00 93.81 75 ARG A O 1
ATOM 595 N N . ASP A 1 76 ? -1.978 -12.112 -13.654 1.00 94.31 76 ASP A N 1
ATOM 596 C CA . ASP A 1 76 ? -1.939 -11.792 -12.224 1.00 94.31 76 ASP A CA 1
ATOM 597 C C . ASP A 1 76 ? -2.185 -10.319 -11.907 1.00 94.31 76 ASP A C 1
ATOM 599 O O . ASP A 1 76 ? -2.701 -10.012 -10.828 1.00 94.31 76 ASP A O 1
ATOM 603 N N . MET A 1 77 ? -1.811 -9.410 -12.814 1.00 95.44 77 MET A N 1
ATOM 604 C CA . MET A 1 77 ? -1.763 -7.982 -12.524 1.00 95.44 77 MET A CA 1
ATOM 605 C C . MET A 1 77 ? -2.799 -7.176 -13.305 1.00 95.44 77 MET A C 1
ATOM 607 O O . MET A 1 77 ? -2.914 -7.272 -14.526 1.00 95.44 77 MET A O 1
ATOM 611 N N . VAL A 1 78 ? -3.503 -6.295 -12.596 1.00 96.69 78 VAL A N 1
ATOM 612 C CA . VAL A 1 78 ? -4.400 -5.298 -13.188 1.00 96.69 78 VAL A CA 1
ATOM 613 C C . VAL A 1 78 ? -3.880 -3.887 -12.938 1.00 96.69 78 VAL A C 1
ATOM 615 O O . VAL A 1 78 ? -3.360 -3.575 -11.872 1.00 96.69 78 VAL A O 1
ATOM 618 N N . VAL A 1 79 ? -4.036 -3.010 -13.926 1.00 97.00 79 VAL A N 1
ATOM 619 C CA . VAL A 1 79 ? -3.706 -1.587 -13.798 1.00 97.00 79 VAL A CA 1
ATOM 620 C C . VAL A 1 79 ? -4.973 -0.796 -14.066 1.00 97.00 79 VAL A C 1
ATOM 622 O O . VAL A 1 79 ? -5.614 -0.990 -15.101 1.00 97.00 79 VAL A O 1
ATOM 625 N N . VAL A 1 80 ? -5.348 0.074 -13.135 1.00 97.38 80 VAL A N 1
ATOM 626 C CA . VAL A 1 80 ? -6.589 0.850 -13.198 1.00 97.38 80 VAL A CA 1
ATOM 627 C C . VAL A 1 80 ? -6.341 2.305 -12.816 1.00 97.38 80 VAL A C 1
ATOM 629 O O . VAL A 1 80 ? -5.383 2.629 -12.116 1.00 97.38 80 VAL A O 1
ATOM 632 N N . LYS A 1 81 ? -7.226 3.188 -13.278 1.00 97.19 81 LYS A N 1
ATOM 633 C CA . LYS A 1 81 ? -7.315 4.584 -12.815 1.00 97.19 81 LYS A CA 1
ATOM 634 C C . LYS A 1 81 ? -8.545 4.830 -11.939 1.00 97.19 81 LYS A C 1
ATOM 636 O O . LYS A 1 81 ? -8.595 5.823 -11.230 1.00 97.19 81 LYS A O 1
ATOM 641 N N . ASP A 1 82 ? -9.514 3.920 -11.999 1.00 95.44 82 ASP A N 1
ATOM 642 C CA . ASP A 1 82 ? -10.729 3.930 -11.193 1.00 95.44 82 ASP A CA 1
ATOM 643 C C . ASP A 1 82 ? -10.735 2.685 -10.299 1.00 95.44 82 ASP A C 1
ATOM 645 O O . ASP A 1 82 ? -10.590 1.557 -10.781 1.00 95.44 82 ASP A O 1
ATOM 649 N N . ILE A 1 83 ? -10.882 2.887 -8.990 1.00 95.25 83 ILE A N 1
ATOM 650 C CA . ILE A 1 83 ? -10.908 1.795 -8.016 1.00 95.25 83 ILE A CA 1
ATOM 651 C C . ILE A 1 83 ? -12.125 0.882 -8.208 1.00 95.25 83 ILE A C 1
ATOM 653 O O . ILE A 1 83 ? -12.042 -0.318 -7.937 1.00 95.25 83 ILE A O 1
ATOM 657 N N . ALA A 1 84 ? -13.227 1.398 -8.764 1.00 93.88 84 ALA A N 1
ATOM 658 C CA . ALA A 1 84 ? -14.422 0.611 -9.046 1.00 93.88 84 ALA A CA 1
ATOM 659 C C . ALA A 1 84 ? -14.146 -0.546 -10.023 1.00 93.88 84 ALA A C 1
ATOM 661 O O . ALA A 1 84 ? -14.838 -1.566 -9.998 1.00 93.88 84 ALA A O 1
ATOM 662 N N . ASP A 1 85 ? -13.116 -0.431 -10.866 1.00 94.75 85 ASP A N 1
ATOM 663 C CA . ASP A 1 85 ? -12.722 -1.495 -11.789 1.00 94.75 85 ASP A CA 1
ATOM 664 C C . ASP A 1 85 ? -11.990 -2.655 -11.102 1.00 94.75 85 ASP A C 1
ATOM 666 O O . ASP A 1 85 ? -11.998 -3.769 -11.634 1.00 94.75 85 ASP A O 1
ATOM 670 N N . LEU A 1 86 ? -11.424 -2.444 -9.907 1.00 93.19 86 LEU A N 1
ATOM 671 C CA . LEU A 1 86 ? -10.859 -3.525 -9.091 1.00 93.19 86 LEU A CA 1
ATOM 672 C C . LEU A 1 86 ? -11.951 -4.436 -8.535 1.00 93.19 86 LEU A C 1
ATOM 674 O O . LEU A 1 86 ? -11.759 -5.645 -8.482 1.00 93.19 86 LEU A O 1
ATOM 678 N N . LYS A 1 87 ? -13.127 -3.892 -8.198 1.00 86.75 87 LYS A N 1
ATOM 679 C CA . LYS A 1 87 ? -14.263 -4.684 -7.690 1.00 86.75 87 LYS A CA 1
ATOM 680 C C . LYS A 1 87 ? -14.845 -5.639 -8.744 1.00 86.75 87 LYS A C 1
ATOM 682 O O . LYS A 1 87 ? -15.503 -6.616 -8.404 1.00 86.75 87 LYS A O 1
ATOM 687 N N . LYS A 1 88 ? -14.601 -5.374 -10.032 1.00 87.50 88 LYS A N 1
ATOM 688 C CA . LYS A 1 88 ? -15.140 -6.150 -11.166 1.00 87.50 88 LYS A CA 1
ATOM 689 C C . LYS A 1 88 ? -14.206 -7.261 -11.645 1.00 87.50 88 LYS A C 1
ATOM 691 O O . LYS A 1 88 ? -14.600 -8.061 -12.493 1.00 87.50 88 LYS A O 1
ATOM 696 N N . LYS A 1 89 ? -12.957 -7.288 -11.178 1.00 82.38 89 LYS A N 1
ATOM 697 C CA . LYS A 1 89 ? -11.919 -8.191 -11.681 1.00 82.38 89 LYS A CA 1
ATOM 698 C C . LYS A 1 89 ? -11.294 -8.952 -10.530 1.00 82.38 89 LYS A C 1
ATOM 700 O O . LYS A 1 89 ? -10.945 -8.373 -9.511 1.00 82.38 89 LYS A O 1
ATOM 705 N N . LYS A 1 90 ? -11.074 -10.249 -10.725 1.00 85.56 90 LYS A N 1
ATOM 706 C CA . LYS A 1 90 ? -10.164 -10.984 -9.853 1.00 85.56 90 LYS A CA 1
ATOM 707 C C . LYS A 1 90 ? -8.736 -10.613 -10.241 1.00 85.56 90 LYS A C 1
ATOM 709 O O . LYS A 1 90 ? -8.395 -10.665 -11.420 1.00 85.56 90 LYS A O 1
ATOM 714 N N . PHE A 1 91 ? -7.923 -10.246 -9.263 1.00 90.31 91 PHE A N 1
ATOM 715 C CA . PHE A 1 91 ? -6.508 -9.950 -9.448 1.00 90.31 91 PHE A CA 1
ATOM 716 C C . PHE A 1 91 ? -5.711 -10.542 -8.289 1.00 90.31 91 PHE A C 1
ATOM 718 O O . PHE A 1 91 ? -6.225 -10.647 -7.176 1.00 90.31 91 PHE A O 1
ATOM 725 N N . ALA A 1 92 ? -4.465 -10.929 -8.555 1.00 93.12 92 ALA A N 1
ATOM 726 C CA . ALA A 1 92 ? -3.498 -11.192 -7.493 1.00 93.12 92 ALA A CA 1
ATOM 727 C C . ALA A 1 92 ? -2.814 -9.880 -7.096 1.00 93.12 92 ALA A C 1
ATOM 729 O O . ALA A 1 92 ? -2.639 -9.580 -5.918 1.00 93.12 92 ALA A O 1
ATOM 730 N N . HIS A 1 93 ? -2.497 -9.050 -8.088 1.00 95.38 93 HIS A N 1
ATOM 731 C CA . HIS A 1 93 ? -1.776 -7.803 -7.895 1.00 95.38 93 HIS A CA 1
ATOM 732 C C . HIS A 1 93 ? -2.460 -6.666 -8.649 1.00 95.38 93 HIS A C 1
ATOM 734 O O . HIS A 1 93 ? -2.999 -6.856 -9.739 1.00 95.38 93 HIS A O 1
ATOM 740 N N . ALA A 1 94 ? -2.447 -5.468 -8.083 1.00 97.25 94 ALA A N 1
ATOM 741 C CA .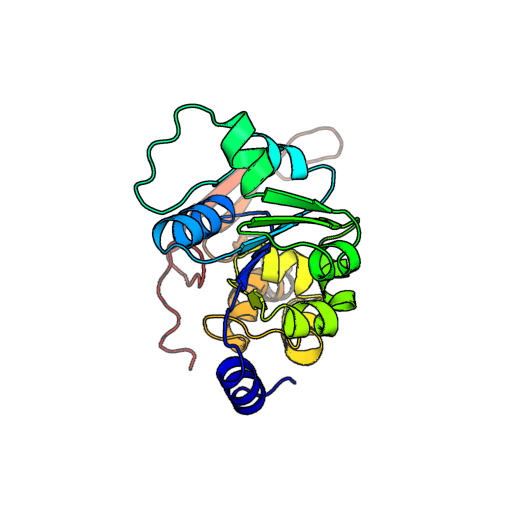 ALA A 1 94 ? -3.048 -4.309 -8.718 1.00 97.25 94 ALA A CA 1
ATOM 742 C C . ALA A 1 94 ? -2.171 -3.065 -8.601 1.00 97.25 94 ALA A C 1
ATOM 744 O O . ALA A 1 94 ? -1.464 -2.864 -7.612 1.00 97.25 94 ALA A O 1
ATOM 745 N N . ILE A 1 95 ? -2.257 -2.210 -9.618 1.00 98.25 95 ILE A N 1
ATOM 746 C CA . ILE A 1 95 ? -1.727 -0.849 -9.604 1.00 98.25 95 ILE A CA 1
ATOM 747 C C . ILE A 1 95 ? -2.897 0.114 -9.815 1.00 98.25 95 ILE A C 1
ATOM 749 O O . ILE A 1 95 ? -3.523 0.113 -10.876 1.00 98.25 95 ILE A O 1
ATOM 753 N N . LEU A 1 96 ? -3.172 0.949 -8.817 1.00 98.31 96 LEU A N 1
ATOM 754 C CA . LEU A 1 96 ? -4.121 2.056 -8.892 1.00 98.31 96 LEU A CA 1
ATOM 755 C C . LEU A 1 96 ? -3.361 3.356 -9.164 1.00 98.31 96 LEU A C 1
ATOM 757 O O . LEU A 1 96 ? -2.507 3.774 -8.383 1.00 98.31 96 LEU A O 1
ATOM 761 N N . ILE A 1 97 ? -3.660 4.002 -10.284 1.00 98.50 97 ILE A N 1
ATOM 762 C CA . ILE A 1 97 ? -3.048 5.275 -10.662 1.00 98.50 97 ILE A CA 1
ATOM 763 C C . ILE A 1 97 ? -3.980 6.412 -10.238 1.00 98.50 97 ILE A C 1
ATOM 765 O O . ILE A 1 97 ? -5.072 6.544 -10.782 1.00 98.50 97 ILE A O 1
ATOM 769 N N . LEU A 1 98 ? -3.522 7.233 -9.295 1.00 98.19 98 LEU A N 1
ATOM 770 C CA . LEU A 1 98 ? -4.213 8.406 -8.758 1.00 98.19 98 LEU A CA 1
ATOM 771 C C . LEU A 1 98 ? -3.564 9.699 -9.253 1.00 98.19 98 LEU A C 1
ATOM 773 O O . LEU A 1 98 ? -2.350 9.747 -9.436 1.00 98.19 98 LEU A O 1
ATOM 777 N N . ASP A 1 99 ? -4.333 10.778 -9.376 1.00 97.06 99 ASP A N 1
ATOM 778 C CA . ASP A 1 99 ? -3.769 12.091 -9.712 1.00 97.06 99 ASP A CA 1
ATOM 779 C C . ASP A 1 99 ? -2.848 12.607 -8.597 1.00 97.06 99 ASP A C 1
ATOM 781 O O . ASP A 1 99 ? -1.755 13.118 -8.865 1.00 97.06 99 ASP A O 1
ATOM 785 N N . LYS A 1 100 ? -3.254 12.429 -7.333 1.00 97.38 100 LYS A N 1
ATOM 786 C CA . LYS A 1 100 ? -2.445 12.719 -6.145 1.00 97.38 100 LYS A CA 1
ATOM 787 C C . LYS A 1 100 ? -2.499 11.555 -5.164 1.00 97.38 100 LYS A C 1
ATOM 789 O O . LYS A 1 100 ? -3.530 10.921 -4.983 1.00 97.38 100 LYS A O 1
ATOM 794 N N . TYR A 1 101 ? -1.403 11.323 -4.444 1.00 97.69 101 TYR A N 1
ATOM 795 C CA . TYR A 1 101 ? -1.368 10.301 -3.391 1.00 97.69 101 TYR A CA 1
ATOM 796 C C . TYR A 1 101 ? -2.423 10.524 -2.299 1.00 97.69 101 TYR A C 1
ATOM 798 O O . TYR A 1 101 ? -2.989 9.554 -1.808 1.00 97.69 101 TYR A O 1
ATOM 806 N N . SER A 1 102 ? -2.707 11.780 -1.940 1.00 96.44 102 SER A N 1
ATOM 807 C CA . SER A 1 102 ? -3.718 12.126 -0.934 1.00 96.44 102 SER A CA 1
ATOM 808 C C . SER A 1 102 ? -5.148 11.788 -1.365 1.00 96.44 102 SER A C 1
ATOM 810 O O . SER A 1 102 ? -6.022 11.670 -0.510 1.00 96.44 102 SER A O 1
ATOM 812 N N . ASP A 1 103 ? -5.400 11.572 -2.662 1.00 97.81 103 ASP A N 1
ATOM 813 C CA . ASP A 1 103 ? -6.722 11.169 -3.149 1.00 97.81 103 ASP A CA 1
ATOM 814 C C . ASP A 1 103 ? -7.124 9.774 -2.654 1.00 97.81 103 ASP A C 1
ATOM 816 O O . ASP A 1 103 ? -8.310 9.466 -2.655 1.00 97.81 103 ASP A O 1
ATOM 820 N N . ILE A 1 104 ? -6.178 8.961 -2.160 1.00 98.06 104 ILE A N 1
ATOM 821 C CA . ILE A 1 104 ? -6.462 7.635 -1.592 1.00 98.06 104 ILE A CA 1
ATOM 822 C C . ILE A 1 104 ? -7.499 7.685 -0.458 1.00 98.06 104 ILE A C 1
ATOM 824 O O . ILE A 1 104 ? -8.281 6.755 -0.297 1.00 98.06 104 ILE A O 1
ATOM 828 N N . VAL A 1 105 ? -7.551 8.794 0.291 1.00 97.81 105 VAL A N 1
ATOM 829 C CA . VAL A 1 105 ? -8.489 9.001 1.409 1.00 97.81 105 VAL A CA 1
ATOM 830 C C . VAL A 1 105 ? -9.944 9.036 0.928 1.00 97.81 105 VAL A C 1
ATOM 832 O O . VAL A 1 105 ? -10.847 8.658 1.664 1.00 97.81 105 VAL A O 1
ATOM 835 N N . LYS A 1 106 ? -10.187 9.419 -0.332 1.00 97.69 106 LYS A N 1
ATOM 836 C CA . LYS A 1 106 ? -11.532 9.427 -0.934 1.00 97.69 106 LYS A CA 1
ATOM 837 C C . LYS A 1 106 ? -12.093 8.023 -1.155 1.00 97.69 106 LYS A C 1
ATOM 839 O O . LYS A 1 106 ? -13.288 7.887 -1.374 1.00 97.69 106 LYS A O 1
ATOM 844 N N . PHE A 1 107 ? -11.233 7.008 -1.120 1.00 97.81 107 PHE A N 1
ATOM 845 C CA . PHE A 1 107 ? -11.560 5.627 -1.463 1.00 97.81 107 PHE A CA 1
ATOM 846 C C . PHE A 1 107 ? -11.472 4.691 -0.252 1.00 97.81 107 PHE A C 1
ATOM 848 O O . PHE A 1 107 ? -11.314 3.487 -0.421 1.00 97.81 107 PHE A O 1
ATOM 855 N N . VAL A 1 108 ? -11.534 5.218 0.976 1.00 97.88 108 VAL A N 1
ATOM 856 C CA . VAL A 1 108 ? -11.429 4.412 2.206 1.00 97.88 108 VAL A CA 1
ATOM 857 C C . VAL A 1 108 ? -12.464 3.287 2.231 1.00 97.88 108 VAL A C 1
ATOM 859 O O . VAL A 1 108 ? -12.084 2.144 2.467 1.00 97.88 108 VAL A O 1
ATOM 862 N N . ASP A 1 109 ? -13.725 3.576 1.905 1.00 97.44 109 ASP A N 1
ATOM 863 C CA . ASP A 1 109 ? -14.785 2.561 1.878 1.00 97.44 109 ASP A CA 1
ATOM 864 C C . ASP A 1 109 ? -14.497 1.470 0.836 1.00 97.44 109 ASP A C 1
ATOM 866 O O . ASP A 1 109 ? -14.582 0.280 1.131 1.00 97.44 109 ASP A O 1
ATOM 870 N N . ASP A 1 110 ? -14.054 1.859 -0.364 1.00 97.56 110 ASP A N 1
ATOM 871 C CA . ASP A 1 110 ? -13.671 0.913 -1.414 1.00 97.56 110 ASP A CA 1
ATOM 872 C C . ASP A 1 110 ? -12.485 0.030 -1.006 1.00 97.56 110 ASP A C 1
ATOM 874 O O . ASP A 1 110 ? -12.453 -1.157 -1.329 1.00 97.56 110 ASP A O 1
ATOM 878 N N . LEU A 1 111 ? -11.504 0.595 -0.301 1.00 97.75 111 LEU A N 1
ATOM 879 C CA . LEU A 1 111 ? -10.341 -0.134 0.200 1.00 97.75 111 LEU A CA 1
ATOM 880 C C . LEU A 1 111 ? -10.735 -1.106 1.316 1.00 97.75 111 LEU A C 1
ATOM 882 O O . LEU A 1 111 ? -10.233 -2.227 1.342 1.00 97.75 111 LEU A O 1
ATOM 886 N N . VAL A 1 112 ? -11.643 -0.715 2.212 1.00 97.25 112 VAL A N 1
ATOM 887 C CA . VAL A 1 112 ? -12.177 -1.601 3.258 1.00 97.25 112 VAL A CA 1
ATOM 888 C C . VAL A 1 112 ? -12.990 -2.741 2.642 1.00 97.25 112 VAL A C 1
ATOM 890 O O . VAL A 1 112 ? -12.793 -3.889 3.033 1.00 97.25 112 VAL A O 1
ATOM 893 N N . ASP A 1 113 ? -13.820 -2.461 1.634 1.00 95.88 113 ASP A N 1
ATOM 894 C CA . ASP A 1 113 ? -14.566 -3.478 0.876 1.00 95.88 113 ASP A CA 1
ATOM 895 C C . ASP A 1 113 ? -13.640 -4.477 0.166 1.00 95.88 113 ASP A C 1
ATOM 897 O O . ASP A 1 113 ? -13.950 -5.662 0.054 1.00 95.88 113 ASP A O 1
ATOM 901 N N . LEU A 1 114 ? -12.497 -3.998 -0.333 1.00 96.25 114 LEU A N 1
ATOM 902 C CA . LEU A 1 114 ? -11.456 -4.833 -0.939 1.00 96.25 114 LEU A CA 1
ATOM 903 C C . LEU A 1 114 ? -10.614 -5.591 0.101 1.00 96.25 114 LEU A C 1
ATOM 905 O O . LEU A 1 114 ? -9.745 -6.376 -0.290 1.00 96.25 114 LEU A O 1
ATOM 909 N N . GLU A 1 115 ? -10.883 -5.384 1.393 1.00 97.19 115 GLU A N 1
ATOM 910 C CA . GLU A 1 115 ? -10.155 -5.940 2.534 1.00 97.19 115 GLU A CA 1
ATOM 911 C C . GLU A 1 115 ? -8.678 -5.509 2.552 1.00 97.19 115 GLU A C 1
ATOM 913 O O . GLU A 1 115 ? -7.765 -6.280 2.857 1.00 97.19 115 GLU A O 1
ATOM 918 N N . CYS A 1 116 ? -8.415 -4.256 2.180 1.00 97.75 116 CYS A N 1
ATOM 919 C CA . CYS A 1 116 ? -7.068 -3.711 2.143 1.00 97.75 116 CYS A CA 1
ATOM 920 C C . CYS A 1 116 ? -6.491 -3.483 3.546 1.00 97.75 116 CYS A C 1
ATOM 922 O O . CYS A 1 116 ? -7.132 -2.927 4.435 1.00 97.75 116 CYS A O 1
ATOM 924 N N . LEU A 1 117 ? -5.221 -3.844 3.704 1.00 97.69 117 LEU A N 1
ATOM 925 C CA . LEU A 1 117 ? -4.421 -3.641 4.903 1.00 97.69 117 LEU A CA 1
ATOM 926 C C . LEU A 1 117 ? -3.192 -2.802 4.537 1.00 97.69 117 LEU A C 1
ATOM 928 O O . LEU A 1 117 ? -2.312 -3.260 3.808 1.00 97.69 117 LEU A O 1
ATOM 932 N N . GLN A 1 118 ? -3.128 -1.567 5.027 1.00 98.06 118 GLN A N 1
ATOM 933 C CA . GLN A 1 118 ? -2.047 -0.638 4.710 1.00 98.06 118 GLN A CA 1
ATOM 934 C C . GLN A 1 118 ? -0.740 -1.073 5.375 1.00 98.06 118 GLN A C 1
ATOM 936 O O . GLN A 1 118 ? -0.644 -1.149 6.602 1.00 98.06 118 GLN A O 1
ATOM 941 N N . ILE A 1 119 ? 0.294 -1.259 4.555 1.00 96.88 119 ILE A N 1
ATOM 942 C CA . ILE A 1 119 ? 1.686 -1.322 5.003 1.00 96.88 119 ILE A CA 1
ATOM 943 C C . ILE A 1 119 ? 2.259 0.084 4.877 1.00 96.88 119 ILE A C 1
ATOM 945 O O . ILE A 1 119 ? 2.439 0.577 3.756 1.00 96.88 119 ILE A O 1
ATOM 949 N N . PRO A 1 120 ? 2.466 0.796 5.992 1.00 94.25 120 PRO A N 1
ATOM 950 C CA . PRO A 1 120 ? 2.926 2.167 5.924 1.00 94.25 120 PRO A CA 1
ATOM 951 C C . PRO A 1 120 ? 4.420 2.208 5.575 1.00 94.25 120 PRO A C 1
ATOM 953 O O . PRO A 1 120 ? 5.200 1.336 5.951 1.00 94.25 120 PRO A O 1
ATOM 956 N N . ASN A 1 121 ? 4.814 3.250 4.852 1.00 91.38 121 ASN A N 1
ATOM 957 C CA . ASN A 1 121 ? 6.204 3.644 4.638 1.00 91.38 121 ASN A CA 1
ATOM 958 C C . ASN A 1 121 ? 6.318 5.162 4.848 1.00 91.38 121 ASN A C 1
ATOM 960 O O . ASN A 1 121 ? 5.301 5.846 4.973 1.00 91.38 121 ASN A O 1
ATOM 964 N N . ARG A 1 122 ? 7.529 5.730 4.844 1.00 86.94 122 ARG A N 1
ATOM 965 C CA . ARG A 1 122 ? 7.717 7.174 5.087 1.00 86.94 122 ARG A CA 1
ATOM 966 C C . ARG A 1 122 ? 6.927 8.065 4.122 1.00 86.94 122 ARG A C 1
ATOM 968 O O . ARG A 1 122 ? 6.448 9.133 4.485 1.00 86.94 122 ARG A O 1
ATOM 975 N N . ALA A 1 123 ? 6.756 7.636 2.876 1.00 90.31 123 ALA A N 1
ATOM 976 C CA . ALA A 1 123 ? 5.990 8.408 1.907 1.00 90.31 123 ALA A CA 1
ATOM 977 C C . ALA A 1 123 ? 4.488 8.442 2.243 1.00 90.31 123 ALA A C 1
ATOM 979 O O . ALA A 1 123 ? 3.822 9.422 1.919 1.00 90.31 123 ALA A O 1
ATOM 980 N N . PHE A 1 124 ? 3.961 7.424 2.927 1.00 94.56 124 PHE A N 1
ATOM 981 C CA . PHE A 1 124 ? 2.586 7.417 3.423 1.00 94.56 124 PHE A CA 1
ATOM 982 C C . PHE A 1 124 ? 2.339 8.549 4.425 1.00 94.56 124 PHE A C 1
ATOM 984 O O . PHE A 1 124 ? 1.418 9.339 4.220 1.00 94.56 124 PHE A O 1
ATOM 991 N N . SER A 1 125 ? 3.198 8.711 5.438 1.00 90.00 125 SER A N 1
ATOM 992 C CA . SER A 1 125 ? 3.060 9.810 6.408 1.00 90.00 125 SER A CA 1
ATOM 993 C C . SER A 1 125 ? 3.231 11.186 5.761 1.00 90.00 125 SER A C 1
ATOM 995 O O . SER A 1 125 ? 2.537 12.125 6.136 1.00 90.00 125 SER A O 1
ATOM 997 N N . VAL A 1 126 ? 4.106 11.315 4.760 1.00 88.25 126 VAL A N 1
ATOM 998 C CA . VAL A 1 126 ? 4.375 12.597 4.088 1.00 88.25 126 VAL A CA 1
ATOM 999 C C . VAL A 1 126 ? 3.250 13.004 3.135 1.00 88.25 126 VAL A C 1
ATOM 1001 O O . VAL A 1 126 ? 2.800 14.145 3.164 1.00 88.25 126 VAL A O 1
ATOM 1004 N N . TYR A 1 127 ? 2.792 12.100 2.267 1.00 92.19 127 TYR A N 1
ATOM 1005 C CA . TYR A 1 127 ? 1.836 12.457 1.214 1.00 92.19 127 TYR A CA 1
ATOM 1006 C C . TYR A 1 127 ? 0.372 12.322 1.631 1.00 92.19 127 TYR A C 1
ATOM 1008 O O . TYR A 1 127 ? -0.486 12.948 1.011 1.00 92.19 127 TYR A O 1
ATOM 1016 N N . VAL A 1 128 ? 0.080 11.497 2.640 1.00 95.38 128 VAL A N 1
ATOM 1017 C CA . VAL A 1 128 ? -1.288 11.246 3.118 1.00 95.38 128 VAL A CA 1
ATOM 1018 C C . VAL A 1 128 ? -1.520 11.843 4.507 1.00 95.38 128 VAL A C 1
ATOM 1020 O O . VAL A 1 128 ? -2.663 12.109 4.851 1.00 95.38 128 VAL A O 1
ATOM 1023 N N . GLY A 1 129 ? -0.472 12.121 5.293 1.00 89.06 129 GLY A N 1
ATOM 1024 C CA . GLY A 1 129 ? -0.607 12.602 6.676 1.00 89.06 129 GLY A CA 1
ATOM 1025 C C . GLY A 1 129 ? -1.371 13.918 6.835 1.00 89.06 129 GLY A C 1
ATOM 1026 O O . GLY A 1 129 ? -2.003 14.127 7.869 1.00 89.06 129 GLY A O 1
ATOM 1027 N N . GLY A 1 130 ? -1.361 14.785 5.821 1.00 88.81 130 GLY A N 1
ATOM 1028 C CA . GLY A 1 130 ? -2.071 16.069 5.811 1.00 88.81 130 GLY A CA 1
ATOM 1029 C C . GLY A 1 130 ? -1.407 17.169 6.644 1.00 88.81 130 GLY A C 1
ATOM 1030 O O . GLY A 1 130 ? -1.395 18.319 6.217 1.00 88.81 130 GLY A O 1
ATOM 1031 N N . ASP A 1 131 ? -0.813 16.820 7.784 1.00 85.00 131 ASP A N 1
ATOM 1032 C CA . ASP A 1 131 ? -0.024 17.709 8.636 1.00 85.00 131 ASP A CA 1
ATOM 1033 C C . ASP A 1 131 ? 1.079 16.947 9.405 1.00 85.00 131 ASP A C 1
ATOM 1035 O O . ASP A 1 131 ? 1.252 15.729 9.274 1.00 85.00 131 ASP A O 1
ATOM 1039 N N . GLU A 1 132 ? 1.826 17.668 10.243 1.00 74.81 132 GLU A N 1
ATOM 1040 C CA . GLU A 1 132 ? 2.921 17.136 11.069 1.00 74.81 132 GLU A CA 1
ATOM 1041 C C . GLU A 1 132 ? 2.466 16.095 12.104 1.00 74.81 132 GLU A C 1
ATOM 1043 O O . GLU A 1 132 ? 3.254 15.270 12.571 1.00 74.81 132 GLU A O 1
ATOM 1048 N N . LYS A 1 133 ? 1.183 16.123 12.482 1.00 81.62 133 LYS A N 1
ATOM 1049 C CA . LYS A 1 133 ? 0.570 15.170 13.413 1.00 81.62 133 LYS A CA 1
ATOM 1050 C C . LYS A 1 133 ? -0.034 13.970 12.689 1.00 81.62 133 LYS A C 1
ATOM 1052 O O . LYS A 1 133 ? -0.566 13.088 13.361 1.00 81.62 133 LYS A O 1
ATOM 1057 N N . CYS A 1 134 ? 0.074 13.924 11.362 1.00 87.44 134 CYS A N 1
ATOM 1058 C CA . CYS A 1 134 ? -0.587 12.954 10.506 1.00 87.44 134 CYS A CA 1
ATOM 1059 C C . CYS A 1 134 ? -2.115 12.940 10.705 1.00 87.44 134 CYS A C 1
ATOM 1061 O O . CYS A 1 134 ? -2.720 11.869 10.661 1.00 87.44 134 CYS A O 1
ATOM 1063 N N . SER A 1 135 ? -2.751 14.096 10.940 1.00 91.44 135 SER A N 1
ATOM 1064 C CA . SER A 1 135 ? -4.170 14.186 11.324 1.00 91.44 135 SER A CA 1
ATOM 1065 C C . SER A 1 135 ? -5.124 13.512 10.343 1.00 91.44 135 SER A C 1
ATOM 1067 O O . SER A 1 135 ? -6.102 12.915 10.787 1.00 91.44 135 SER A O 1
ATOM 1069 N N . VAL A 1 136 ? -4.839 13.551 9.039 1.00 94.75 136 VAL A N 1
ATOM 1070 C CA . VAL A 1 136 ? -5.665 12.865 8.030 1.00 94.75 136 VAL A CA 1
ATOM 1071 C C . VAL A 1 136 ? -5.584 11.351 8.214 1.00 94.75 136 VAL A C 1
ATOM 1073 O O . VAL A 1 136 ? -6.595 10.654 8.184 1.00 94.75 136 VAL A O 1
ATOM 1076 N N . ILE A 1 137 ? -4.391 10.818 8.489 1.00 94.75 137 ILE A N 1
ATOM 1077 C CA . ILE A 1 137 ? -4.241 9.393 8.789 1.00 94.75 137 ILE A CA 1
ATOM 1078 C C . ILE A 1 137 ? -4.899 9.061 10.135 1.00 94.75 137 ILE A C 1
ATOM 1080 O O . ILE A 1 137 ? -5.567 8.042 10.246 1.00 94.75 137 ILE A O 1
ATOM 1084 N N . GLU A 1 138 ? -4.750 9.891 11.165 1.00 92.69 138 GLU A N 1
ATOM 1085 C CA . GLU A 1 138 ? -5.308 9.630 12.502 1.00 92.69 138 GLU A CA 1
ATOM 1086 C C . GLU A 1 138 ? -6.841 9.680 12.562 1.00 92.69 138 GLU A C 1
ATOM 1088 O O . GLU A 1 138 ? -7.443 9.020 13.413 1.00 92.69 138 GLU A O 1
ATOM 1093 N N . ASN A 1 139 ? -7.482 10.469 11.697 1.00 94.50 139 ASN A N 1
ATOM 1094 C CA . ASN A 1 139 ? -8.916 10.743 11.792 1.00 94.50 139 ASN A CA 1
ATOM 1095 C C . ASN A 1 139 ? -9.732 10.261 10.592 1.00 94.50 139 ASN A C 1
ATOM 1097 O O . ASN A 1 139 ? -10.857 9.823 10.807 1.00 94.50 139 ASN A O 1
ATOM 1101 N N . ASP A 1 140 ? -9.177 10.299 9.378 1.00 96.38 140 ASP A N 1
ATOM 1102 C CA . ASP A 1 140 ? -9.966 10.152 8.147 1.00 96.38 140 ASP A CA 1
ATOM 1103 C C . ASP A 1 140 ? -9.617 8.875 7.362 1.00 96.38 140 ASP A C 1
ATOM 1105 O O . ASP A 1 140 ? -10.436 8.351 6.610 1.00 96.38 140 ASP A O 1
ATOM 1109 N N . PHE A 1 141 ? -8.414 8.320 7.539 1.00 97.38 141 PHE A N 1
ATOM 1110 C CA . PHE A 1 141 ? -7.981 7.108 6.835 1.00 97.38 141 PHE A CA 1
ATOM 1111 C C . PHE A 1 141 ? -8.366 5.824 7.590 1.00 97.38 141 PHE A C 1
ATOM 1113 O O . PHE A 1 141 ? -7.513 5.158 8.187 1.00 97.38 141 PHE A O 1
ATOM 1120 N N . ALA A 1 142 ? -9.647 5.451 7.563 1.00 96.75 142 ALA A N 1
ATOM 1121 C CA . ALA A 1 142 ? -10.202 4.296 8.290 1.00 96.75 142 ALA A CA 1
ATOM 1122 C C . ALA A 1 142 ? -9.895 2.911 7.672 1.00 96.75 142 ALA A C 1
ATOM 1124 O O . ALA A 1 142 ? -10.623 1.950 7.894 1.00 96.75 142 ALA A O 1
ATOM 1125 N N . VAL A 1 143 ? -8.787 2.783 6.937 1.00 97.81 143 VAL A N 1
ATOM 1126 C CA . VAL A 1 143 ? -8.230 1.488 6.513 1.00 97.81 143 VAL A CA 1
ATOM 1127 C C . VAL A 1 143 ? -7.308 0.959 7.623 1.00 97.81 143 VAL A C 1
ATOM 1129 O O . VAL A 1 143 ? -6.519 1.746 8.166 1.00 97.81 143 VAL A O 1
ATOM 1132 N N . PRO A 1 144 ? -7.348 -0.341 7.977 1.00 97.38 144 PRO A N 1
ATOM 1133 C CA . PRO A 1 144 ? -6.421 -0.920 8.946 1.00 97.38 144 PRO A CA 1
ATOM 1134 C C . PRO A 1 144 ? -4.954 -0.743 8.519 1.00 97.38 144 PRO A C 1
ATOM 1136 O O . PRO A 1 144 ? -4.609 -0.927 7.353 1.00 97.38 144 PRO A O 1
ATOM 1139 N N . ILE A 1 145 ? -4.080 -0.395 9.469 1.00 95.75 145 ILE A N 1
ATOM 1140 C CA . ILE A 1 145 ? -2.641 -0.168 9.249 1.00 95.75 145 ILE A CA 1
ATOM 1141 C C . ILE A 1 145 ? -1.851 -1.202 10.054 1.00 95.75 145 ILE A C 1
ATOM 1143 O O . ILE A 1 145 ? -2.125 -1.399 11.239 1.00 95.75 145 ILE A O 1
ATOM 1147 N N . VAL A 1 146 ? -0.848 -1.832 9.439 1.00 92.50 146 VAL A N 1
ATOM 1148 C CA . VAL A 1 146 ? 0.116 -2.672 10.165 1.00 92.50 146 VAL A CA 1
ATOM 1149 C C . VAL A 1 146 ? 1.070 -1.789 10.964 1.00 92.50 146 VAL A C 1
ATOM 1151 O O . VAL A 1 146 ? 1.694 -0.879 10.423 1.00 92.50 146 VAL A O 1
ATOM 1154 N N . GLY A 1 147 ? 1.197 -2.079 12.258 1.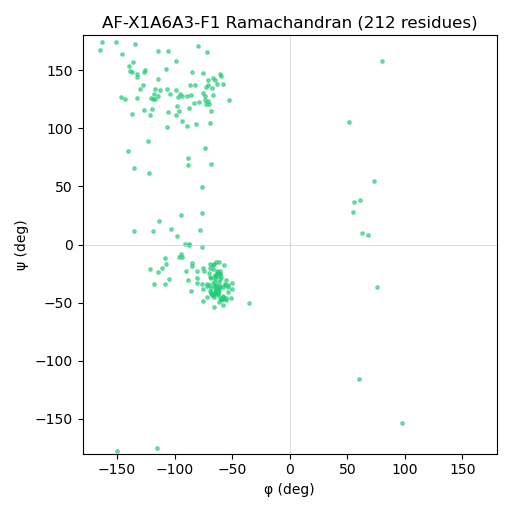00 87.75 147 GLY A N 1
ATOM 1155 C CA . GLY A 1 147 ? 1.984 -1.282 13.198 1.00 87.75 147 GLY A CA 1
ATOM 1156 C C . GLY A 1 147 ? 1.121 -0.299 13.991 1.00 87.75 147 GLY A C 1
ATOM 1157 O O . GLY A 1 147 ? -0.064 -0.536 14.228 1.00 87.75 147 GLY A O 1
ATOM 1158 N N . SER A 1 148 ? 1.722 0.799 14.451 1.00 84.62 148 SER A N 1
ATOM 1159 C CA . SER A 1 148 ? 1.037 1.799 15.276 1.00 84.62 148 SER A CA 1
ATOM 1160 C C . SER A 1 148 ? 0.724 3.061 14.479 1.00 84.62 148 SER A C 1
ATOM 1162 O O . SER A 1 148 ? 1.632 3.815 14.129 1.00 84.62 148 SER A O 1
ATOM 1164 N N . ARG A 1 149 ? -0.572 3.336 14.268 1.00 89.06 149 ARG A N 1
ATOM 1165 C CA . ARG A 1 149 ? -1.067 4.582 13.648 1.00 89.06 149 ARG A CA 1
ATOM 1166 C C . ARG A 1 149 ? -0.476 5.821 14.341 1.00 89.06 149 ARG A C 1
ATOM 1168 O O . ARG A 1 149 ? 0.119 6.665 13.680 1.00 89.06 149 ARG A O 1
ATOM 1175 N N . LYS A 1 150 ? -0.487 5.809 15.681 1.00 82.69 150 LYS A N 1
ATOM 1176 C CA . LYS A 1 150 ? -0.007 6.893 16.557 1.00 82.69 150 LYS A CA 1
ATOM 1177 C C . LYS A 1 150 ? 1.480 7.211 16.430 1.00 82.69 150 LYS A C 1
ATOM 1179 O O . LYS A 1 150 ? 1.876 8.324 16.783 1.00 82.69 150 LYS A O 1
ATOM 1184 N N . LEU A 1 151 ? 2.305 6.262 15.981 1.00 82.50 151 LEU A N 1
ATOM 1185 C CA . LEU A 1 151 ? 3.748 6.472 15.829 1.00 82.50 151 LEU A CA 1
ATOM 1186 C C . LEU A 1 151 ? 4.111 7.115 14.486 1.00 82.50 151 LEU A C 1
ATOM 1188 O O . LEU A 1 151 ? 5.189 7.689 14.378 1.00 82.50 151 LEU A O 1
ATOM 1192 N N . LEU A 1 152 ? 3.210 7.128 13.496 1.00 81.12 152 LEU A N 1
ATOM 1193 C CA . LEU A 1 152 ? 3.491 7.701 12.172 1.00 81.12 152 LEU A CA 1
ATOM 1194 C C . LEU A 1 152 ? 3.846 9.189 12.223 1.00 81.12 152 LEU A C 1
ATOM 1196 O O . LEU A 1 152 ? 4.628 9.665 11.407 1.00 81.12 152 LEU A O 1
ATOM 1200 N N . LYS A 1 153 ? 3.310 9.928 13.198 1.00 75.75 153 LYS A N 1
ATOM 1201 C CA . LYS A 1 153 ? 3.646 11.343 13.403 1.00 75.75 153 LYS A CA 1
ATOM 1202 C C . LYS A 1 153 ? 5.118 11.567 13.754 1.00 75.75 153 LYS A C 1
ATOM 1204 O O . LYS A 1 153 ? 5.638 12.633 13.458 1.00 75.75 153 LYS A O 1
ATOM 1209 N N . ILE A 1 154 ? 5.798 10.590 14.371 1.00 71.31 154 ILE A N 1
ATOM 1210 C CA . ILE A 1 154 ? 7.220 10.708 14.750 1.00 71.31 154 ILE A CA 1
ATOM 1211 C C . ILE A 1 154 ? 8.081 10.932 13.502 1.00 71.31 154 ILE A C 1
ATOM 1213 O O . ILE A 1 154 ? 8.98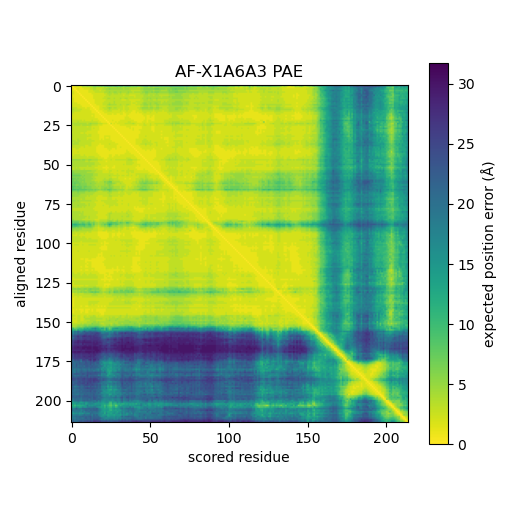7 11.758 13.526 1.00 71.31 154 ILE A O 1
ATOM 1217 N N . GLU A 1 155 ? 7.719 10.315 12.379 1.00 66.25 155 GLU A N 1
ATOM 1218 C CA . GLU A 1 155 ? 8.421 10.476 11.101 1.00 66.25 155 GLU A CA 1
ATOM 1219 C C . GLU A 1 155 ? 8.334 11.895 10.523 1.00 66.25 155 GLU A C 1
ATOM 1221 O O . GLU A 1 155 ? 9.255 12.336 9.819 1.00 66.25 155 GLU A O 1
ATOM 1226 N N . ASN A 1 156 ? 7.247 12.606 10.843 1.00 61.53 156 ASN A N 1
ATOM 1227 C CA . ASN A 1 156 ? 6.988 13.984 10.430 1.00 61.53 156 ASN A CA 1
ATOM 1228 C C . ASN A 1 156 ? 7.434 15.015 11.492 1.00 61.53 156 ASN A C 1
ATOM 1230 O O . ASN A 1 156 ? 7.495 16.203 11.189 1.00 61.53 156 ASN A O 1
ATOM 1234 N N . ARG A 1 157 ? 7.834 14.603 12.710 1.00 54.72 157 ARG A N 1
ATOM 1235 C CA . ARG A 1 157 ? 8.265 15.522 13.792 1.00 54.72 157 ARG A CA 1
ATOM 1236 C C . ARG A 1 157 ? 9.525 16.334 13.498 1.00 54.72 157 ARG A C 1
ATOM 1238 O O . ARG A 1 157 ? 9.739 17.339 14.169 1.00 54.72 157 ARG A O 1
ATOM 1245 N N . GLY A 1 158 ? 10.310 15.969 12.483 1.00 50.84 158 GLY A N 1
ATOM 1246 C CA . GLY A 1 158 ? 11.369 16.847 11.972 1.00 50.84 158 GLY A CA 1
ATOM 1247 C C . GLY A 1 158 ? 10.846 18.223 11.525 1.00 50.84 158 GLY A C 1
ATOM 1248 O O . GLY A 1 158 ? 11.623 19.162 11.408 1.00 50.84 158 GLY A O 1
ATOM 1249 N N . GLU A 1 159 ? 9.537 18.381 11.297 1.00 45.84 159 GLU A N 1
ATOM 1250 C CA . GLU A 1 159 ? 8.926 19.680 10.998 1.00 45.84 159 GLU A CA 1
ATOM 1251 C C . GLU A 1 159 ? 8.671 20.542 12.249 1.00 45.84 159 GLU A C 1
ATOM 1253 O O . GLU A 1 159 ? 8.929 21.741 12.200 1.00 45.84 159 GLU A O 1
ATOM 1258 N N . ILE A 1 160 ? 8.353 19.944 13.405 1.00 40.91 160 ILE A N 1
ATOM 1259 C CA . ILE A 1 160 ? 8.181 20.667 14.683 1.00 40.91 160 ILE A CA 1
ATOM 1260 C C . ILE A 1 160 ? 9.503 21.311 15.138 1.00 40.91 160 ILE A C 1
ATOM 1262 O O . ILE A 1 160 ? 9.530 22.449 15.611 1.00 40.91 160 ILE A O 1
ATOM 1266 N N . GLU A 1 161 ? 10.634 20.622 14.962 1.00 41.31 161 GLU A N 1
ATOM 1267 C CA . GLU A 1 161 ? 11.946 21.209 15.268 1.00 41.31 161 GLU A CA 1
ATOM 1268 C C . GLU A 1 161 ? 12.347 22.331 14.289 1.00 41.31 161 GLU A C 1
ATOM 1270 O O . GLU A 1 161 ? 13.157 23.189 14.660 1.00 41.31 161 GLU A O 1
ATOM 1275 N N . LYS A 1 162 ? 11.759 22.409 13.078 1.00 43.75 162 LYS A N 1
ATOM 1276 C CA . LYS A 1 162 ? 12.004 23.535 12.151 1.00 43.75 162 LYS A CA 1
ATOM 1277 C C . LYS A 1 162 ? 11.514 24.862 12.727 1.00 43.75 162 LYS A C 1
ATOM 1279 O O . LYS A 1 162 ? 12.147 25.884 12.458 1.00 43.75 162 LYS A O 1
ATOM 1284 N N . GLU A 1 163 ? 10.410 24.882 13.478 1.00 35.19 163 GLU A N 1
ATOM 1285 C CA . GLU A 1 163 ? 9.896 26.125 14.072 1.00 35.19 163 GLU A CA 1
ATOM 1286 C C . GLU A 1 163 ? 10.730 26.581 15.275 1.00 35.19 163 GLU A C 1
ATOM 1288 O O . GLU A 1 163 ? 11.023 27.771 15.392 1.00 35.19 163 GLU A O 1
ATOM 1293 N N . LEU A 1 164 ? 11.208 25.650 16.107 1.00 34.44 164 LEU A N 1
ATOM 1294 C CA . LEU A 1 164 ? 12.047 25.960 17.274 1.00 34.44 164 LEU A CA 1
ATOM 1295 C C . LEU A 1 164 ? 13.478 26.394 16.894 1.00 34.44 164 LEU A C 1
ATOM 1297 O O . LEU A 1 164 ? 14.041 27.283 17.534 1.00 34.44 164 LEU A O 1
ATOM 1301 N N . ASN A 1 165 ? 14.057 25.847 15.817 1.00 38.06 165 ASN A N 1
ATOM 1302 C CA . ASN A 1 165 ? 15.437 26.144 15.398 1.00 38.06 165 ASN A CA 1
ATOM 1303 C C . ASN A 1 165 ? 15.593 27.367 14.471 1.00 38.06 165 ASN A C 1
ATOM 1305 O O . ASN A 1 165 ? 16.722 27.719 14.113 1.00 38.06 165 ASN A O 1
ATOM 1309 N N . ARG A 1 166 ? 14.512 28.084 14.117 1.00 41.50 166 ARG A N 1
ATOM 1310 C CA . ARG A 1 166 ? 14.612 29.359 13.365 1.00 41.50 166 ARG A CA 1
ATOM 1311 C C . ARG A 1 166 ? 15.394 30.449 14.109 1.00 41.50 166 ARG A C 1
ATOM 1313 O O . ARG A 1 166 ? 15.830 31.397 13.460 1.00 41.50 166 ARG A O 1
ATOM 1320 N N . ASN A 1 167 ? 15.622 30.291 15.415 1.00 42.31 167 ASN A N 1
ATOM 1321 C CA . ASN A 1 167 ? 16.320 31.275 16.242 1.00 42.31 167 ASN A CA 1
ATOM 1322 C C . ASN A 1 167 ? 17.825 31.007 16.451 1.00 42.31 167 ASN A C 1
ATOM 1324 O O . ASN A 1 167 ? 18.505 31.916 16.909 1.00 42.31 167 ASN A O 1
ATOM 1328 N N . ASN A 1 168 ? 18.375 29.836 16.087 1.00 37.22 168 ASN A N 1
ATOM 1329 C CA . ASN A 1 168 ? 19.776 29.482 16.389 1.00 37.22 168 ASN A CA 1
ATOM 1330 C C . ASN A 1 168 ? 20.493 28.745 15.239 1.00 37.22 168 ASN A C 1
ATOM 1332 O O . ASN A 1 168 ? 20.672 27.532 15.273 1.00 37.22 168 ASN A O 1
ATOM 1336 N N . GLY A 1 169 ? 20.969 29.469 14.223 1.00 44.12 169 GLY A N 1
ATOM 1337 C CA . GLY A 1 169 ? 22.133 29.008 13.441 1.00 44.12 169 GLY A CA 1
ATOM 1338 C C . GLY A 1 169 ? 21.984 27.764 12.543 1.00 44.12 169 GLY A C 1
ATOM 1339 O O . GLY A 1 169 ? 22.975 27.352 11.959 1.00 44.12 169 GLY A O 1
ATOM 1340 N N . GLY A 1 170 ? 20.779 27.218 12.348 1.00 41.06 170 GLY A N 1
ATOM 1341 C CA . GLY A 1 170 ? 20.381 26.494 11.131 1.00 41.06 170 GLY A CA 1
ATOM 1342 C C . GLY A 1 170 ? 20.953 25.090 10.886 1.00 41.06 170 GLY A C 1
ATOM 1343 O O . GLY A 1 170 ? 21.434 24.826 9.784 1.00 41.06 170 GLY A O 1
ATOM 1344 N N . ILE A 1 171 ? 20.800 24.168 11.839 1.00 43.91 171 ILE A N 1
ATOM 1345 C CA . ILE A 1 171 ? 20.766 22.727 11.534 1.00 43.91 171 ILE A CA 1
ATOM 1346 C C . ILE A 1 171 ? 19.307 22.368 11.215 1.00 43.91 171 ILE A C 1
ATOM 1348 O O . ILE A 1 171 ? 18.423 22.544 12.051 1.00 43.91 171 ILE A O 1
ATOM 1352 N N . LYS A 1 172 ? 19.026 21.918 9.985 1.00 42.47 172 LYS A N 1
ATOM 1353 C CA . LYS A 1 172 ? 17.707 21.378 9.617 1.00 42.47 172 LYS A CA 1
ATOM 1354 C C . LYS A 1 172 ? 17.648 19.932 10.091 1.00 42.47 172 LYS A C 1
ATOM 1356 O O . LYS A 1 172 ? 18.258 19.077 9.453 1.00 42.47 172 LYS A O 1
ATOM 1361 N N . THR A 1 173 ? 16.938 19.673 11.178 1.00 43.47 173 THR A N 1
ATOM 1362 C CA . THR A 1 173 ? 16.783 18.327 11.727 1.00 43.47 173 THR A CA 1
ATOM 1363 C C . THR A 1 173 ? 15.681 17.544 11.006 1.00 43.47 173 THR A C 1
ATOM 1365 O O . THR A 1 173 ? 14.628 18.073 10.647 1.00 43.47 173 THR A O 1
ATOM 1368 N N . GLY A 1 174 ? 15.947 16.272 10.720 1.00 48.59 174 GLY A N 1
ATOM 1369 C CA . GLY A 1 174 ? 15.029 15.321 10.090 1.00 48.59 174 GLY A CA 1
ATOM 1370 C C . GLY A 1 174 ? 15.259 13.919 10.656 1.00 48.59 174 GLY A C 1
ATOM 1371 O O . GLY A 1 174 ? 16.301 13.688 11.256 1.00 48.59 174 GLY A O 1
ATOM 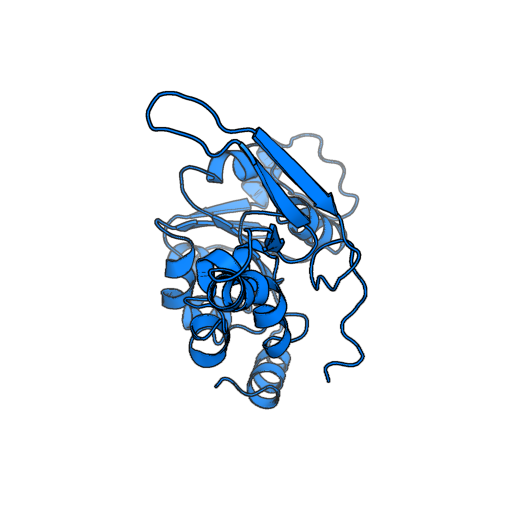1372 N N . SER A 1 175 ? 14.304 12.994 10.452 1.00 58.22 175 SER A N 1
ATOM 1373 C CA . SER A 1 175 ? 14.205 11.694 11.161 1.00 58.22 175 SER A CA 1
ATOM 1374 C C . SER A 1 175 ? 15.542 11.026 11.497 1.00 58.22 175 SER A C 1
ATOM 1376 O O . SER A 1 175 ? 15.768 10.748 12.654 1.00 58.22 175 SER A O 1
ATOM 1378 N N . VAL A 1 176 ? 16.480 10.862 10.569 1.00 52.41 176 VAL A N 1
ATOM 1379 C CA . VAL A 1 176 ? 17.836 10.360 10.897 1.00 52.41 176 VAL A CA 1
ATOM 1380 C C . VAL A 1 176 ? 18.932 11.162 10.202 1.00 52.41 176 VAL A C 1
ATOM 1382 O O . VAL A 1 176 ? 20.086 10.747 10.141 1.00 52.41 176 VAL A O 1
ATOM 1385 N N . LYS A 1 177 ? 18.562 12.305 9.615 1.00 63.72 177 LYS A N 1
ATOM 1386 C CA . LYS A 1 177 ? 19.421 13.105 8.739 1.00 63.72 177 LYS A CA 1
ATOM 1387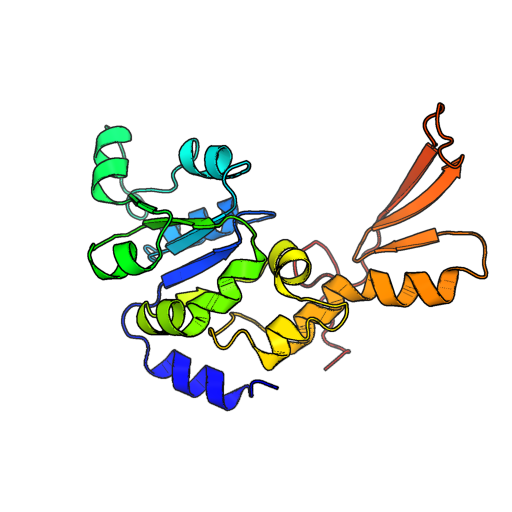 C C . LYS A 1 177 ? 19.271 14.571 9.085 1.00 63.72 177 LYS A C 1
ATOM 1389 O O . LYS A 1 177 ? 18.245 15.181 8.784 1.00 63.72 177 LYS A O 1
ATOM 1394 N N . ASP A 1 178 ? 20.337 15.130 9.621 1.00 65.00 178 ASP A N 1
ATOM 1395 C CA . ASP A 1 178 ? 20.467 16.554 9.851 1.00 65.00 178 ASP A CA 1
ATOM 1396 C C . ASP A 1 178 ? 21.209 17.185 8.687 1.00 65.00 178 ASP A C 1
ATOM 1398 O O . ASP A 1 178 ? 22.282 16.728 8.301 1.00 65.00 178 ASP A O 1
ATOM 1402 N N . LEU A 1 179 ? 20.651 18.247 8.118 1.00 70.62 179 LEU A N 1
ATOM 1403 C CA . LEU A 1 179 ? 21.332 19.046 7.110 1.00 70.62 179 LEU A CA 1
ATOM 1404 C C . LEU A 1 179 ? 21.928 20.292 7.767 1.00 70.62 179 LEU A C 1
ATOM 1406 O O . LEU A 1 179 ? 21.211 21.218 8.150 1.00 70.62 179 LEU A O 1
ATOM 1410 N N . GLU A 1 180 ? 23.251 20.332 7.833 1.00 78.94 180 GLU A N 1
ATOM 1411 C CA . GLU A 1 180 ? 24.031 21.526 8.134 1.00 78.94 180 GLU A CA 1
ATOM 1412 C C . GLU A 1 180 ? 24.219 22.332 6.841 1.00 78.94 180 GLU A C 1
ATOM 1414 O O . GLU A 1 180 ? 24.750 21.827 5.847 1.00 78.94 180 GLU A O 1
ATOM 1419 N N . ILE A 1 181 ? 23.772 23.589 6.826 1.00 80.69 181 ILE A N 1
ATOM 1420 C CA . ILE A 1 181 ? 23.950 24.472 5.666 1.00 80.69 181 ILE A CA 1
ATOM 1421 C C . ILE A 1 181 ? 25.285 25.206 5.809 1.00 80.69 181 ILE A C 1
ATOM 1423 O O . ILE A 1 181 ? 25.376 26.195 6.529 1.00 80.69 181 ILE A O 1
ATOM 1427 N N . LEU A 1 182 ? 26.306 24.748 5.082 1.00 81.06 182 LEU A N 1
ATOM 1428 C CA . LEU A 1 182 ? 27.630 25.379 5.045 1.00 81.06 182 LEU A CA 1
ATOM 1429 C C . LEU A 1 182 ? 27.634 26.652 4.184 1.00 81.06 182 LEU A C 1
ATOM 1431 O O . LEU A 1 182 ? 28.338 27.614 4.476 1.00 81.06 182 LEU A O 1
ATOM 1435 N N . SER A 1 183 ? 26.836 26.673 3.115 1.00 84.75 183 SER A N 1
ATOM 1436 C CA . SER A 1 183 ? 26.618 27.842 2.264 1.00 84.75 183 SER A CA 1
ATOM 1437 C C . SER A 1 183 ? 25.184 27.827 1.743 1.00 84.75 183 SER A C 1
ATOM 1439 O O . SER A 1 183 ? 24.723 26.814 1.213 1.00 84.75 183 SER A O 1
ATOM 1441 N N . ARG A 1 184 ? 24.446 28.925 1.931 1.00 82.06 184 ARG A N 1
ATOM 1442 C CA . ARG A 1 184 ? 23.053 29.011 1.478 1.00 82.06 184 ARG A CA 1
ATOM 1443 C C . ARG A 1 184 ? 22.996 29.091 -0.052 1.00 82.06 184 ARG A C 1
ATOM 1445 O O . ARG A 1 184 ? 23.840 29.762 -0.638 1.00 82.06 184 ARG A O 1
ATOM 1452 N N . PRO A 1 185 ? 22.020 28.429 -0.694 1.00 84.38 185 PRO A N 1
ATOM 1453 C CA . PRO A 1 185 ? 21.758 28.664 -2.105 1.00 84.38 185 PRO A CA 1
ATOM 1454 C C . PRO A 1 185 ? 21.237 30.092 -2.313 1.00 84.38 185 PRO A C 1
ATOM 1456 O O . PRO A 1 185 ? 20.473 30.602 -1.492 1.00 84.38 185 PRO A O 1
ATOM 1459 N N . GLU A 1 186 ? 21.641 30.702 -3.420 1.00 88.75 186 GLU A N 1
ATOM 1460 C CA . GLU A 1 186 ? 21.117 31.964 -3.951 1.00 88.75 186 GLU A CA 1
ATOM 1461 C C . GLU A 1 186 ? 20.429 31.679 -5.293 1.00 88.75 186 GLU A C 1
ATOM 1463 O O . GLU A 1 186 ? 20.649 30.619 -5.885 1.00 88.75 186 GLU A O 1
ATOM 1468 N N . ASP A 1 187 ? 19.646 32.629 -5.809 1.00 81.69 187 ASP A N 1
ATOM 1469 C CA . ASP A 1 187 ? 18.842 32.455 -7.032 1.00 81.69 187 ASP A CA 1
ATOM 1470 C C . ASP A 1 187 ? 19.643 31.898 -8.224 1.00 81.69 187 ASP A C 1
ATOM 1472 O O . ASP A 1 187 ? 19.123 31.105 -9.005 1.00 81.69 187 ASP A O 1
ATOM 1476 N N . ASN A 1 188 ? 20.930 32.253 -8.323 1.00 90.62 188 ASN A N 1
ATOM 1477 C CA . ASN A 1 188 ? 21.827 31.833 -9.404 1.00 90.62 188 ASN A CA 1
ATOM 1478 C C . ASN A 1 188 ? 23.045 31.020 -8.931 1.00 90.62 188 ASN A C 1
ATOM 1480 O O . ASN A 1 188 ? 23.988 30.821 -9.701 1.00 90.62 188 ASN A O 1
ATOM 1484 N N . LYS A 1 189 ? 23.077 30.566 -7.672 1.00 82.00 189 LYS A N 1
ATOM 1485 C CA . LYS A 1 189 ? 24.246 29.879 -7.108 1.00 82.00 189 LYS A CA 1
ATOM 1486 C C . LYS A 1 189 ? 23.836 28.750 -6.174 1.00 82.00 189 LYS A C 1
ATOM 1488 O O . LYS A 1 189 ? 23.128 28.955 -5.192 1.00 82.00 189 LYS A O 1
ATOM 1493 N N . MET A 1 190 ? 24.337 27.551 -6.459 1.00 83.25 190 MET A N 1
ATOM 1494 C CA . MET A 1 190 ? 24.116 26.387 -5.603 1.00 83.25 190 MET A CA 1
ATOM 1495 C C . MET A 1 190 ? 24.734 26.605 -4.218 1.00 83.25 190 MET A C 1
ATOM 1497 O O . MET A 1 190 ? 25.857 27.096 -4.095 1.00 83.25 190 MET A O 1
ATOM 1501 N N . GLY A 1 191 ? 23.998 26.203 -3.183 1.00 87.19 191 GLY A N 1
ATOM 1502 C CA . GLY A 1 191 ? 24.500 26.145 -1.815 1.00 87.19 191 GLY A CA 1
ATOM 1503 C C . GLY A 1 191 ? 25.345 24.896 -1.566 1.00 87.19 191 GLY A C 1
ATOM 1504 O O . GLY A 1 191 ? 25.378 23.968 -2.374 1.00 87.19 191 GLY A O 1
ATOM 1505 N N . ILE A 1 192 ? 25.994 24.854 -0.407 1.00 83.62 192 ILE A N 1
ATOM 1506 C CA . ILE A 1 192 ? 26.743 23.695 0.081 1.00 83.62 192 ILE A CA 1
ATOM 1507 C C . ILE A 1 192 ? 26.094 23.249 1.385 1.00 83.62 192 ILE A C 1
ATOM 1509 O O . ILE A 1 192 ? 25.948 24.037 2.319 1.00 83.62 192 ILE A O 1
ATOM 1513 N N . GLY A 1 193 ? 25.708 21.981 1.450 1.00 84.31 193 GLY A N 1
ATOM 1514 C CA . GLY A 1 193 ? 25.162 21.363 2.649 1.00 84.31 193 GLY A CA 1
ATOM 1515 C C . GLY A 1 193 ? 25.940 20.109 3.022 1.00 84.31 193 GLY A C 1
ATOM 1516 O O . GLY A 1 193 ? 26.482 19.429 2.151 1.00 84.31 193 GLY A O 1
ATOM 1517 N N . ARG A 1 194 ? 25.990 19.802 4.314 1.00 77.88 194 ARG A N 1
ATOM 1518 C CA . ARG A 1 194 ? 26.539 18.561 4.859 1.00 77.88 194 ARG A CA 1
ATOM 1519 C C . ARG A 1 194 ? 25.432 17.814 5.586 1.00 77.88 194 ARG A C 1
ATOM 1521 O O . ARG A 1 194 ? 24.749 18.392 6.423 1.00 77.88 194 ARG A O 1
ATOM 1528 N N . PHE A 1 195 ? 25.270 16.537 5.261 1.00 75.31 195 PHE A N 1
ATOM 1529 C CA . PHE A 1 195 ? 24.370 15.663 6.001 1.00 75.31 195 PHE A CA 1
ATOM 1530 C C . PHE A 1 195 ? 25.117 15.005 7.157 1.00 75.31 195 PHE A C 1
ATOM 1532 O O . PHE A 1 195 ? 26.165 14.393 6.944 1.00 75.31 195 PHE A O 1
ATOM 1539 N N . HIS A 1 196 ? 24.556 15.110 8.354 1.00 69.12 196 HIS A N 1
ATOM 1540 C CA . HIS A 1 196 ? 24.928 14.320 9.518 1.00 69.12 196 HIS A CA 1
ATOM 1541 C C . HIS A 1 196 ? 23.856 13.263 9.721 1.00 69.12 196 HIS A C 1
ATOM 1543 O O . HIS A 1 196 ? 22.664 13.567 9.707 1.00 69.12 196 HIS A O 1
ATOM 1549 N N . PHE A 1 197 ? 24.277 12.016 9.863 1.00 61.72 197 PHE A N 1
ATOM 1550 C CA . PHE A 1 197 ? 23.367 10.906 10.099 1.00 61.72 197 PHE A CA 1
ATOM 1551 C C . PHE A 1 197 ? 23.363 10.605 11.595 1.00 61.72 197 PHE A C 1
ATOM 1553 O O . PHE A 1 197 ? 24.426 10.559 12.212 1.00 61.72 197 PHE A O 1
ATOM 1560 N N . SER A 1 198 ? 22.177 10.452 12.175 1.00 61.41 198 SER A N 1
ATOM 1561 C CA . SER A 1 198 ? 21.997 10.156 13.597 1.00 61.41 198 SER A CA 1
ATOM 1562 C C . SER A 1 198 ? 21.114 8.932 13.771 1.00 61.41 198 SER A C 1
ATOM 1564 O O . SER A 1 198 ? 20.142 8.803 13.035 1.00 61.41 198 SER A O 1
ATOM 1566 N N . ASP A 1 199 ? 21.336 8.150 14.821 1.00 56.28 199 ASP A N 1
ATOM 1567 C CA . ASP A 1 199 ? 20.500 6.985 15.159 1.00 56.28 199 ASP A CA 1
ATOM 1568 C C . ASP A 1 199 ? 19.164 7.365 15.841 1.00 56.28 199 ASP A C 1
ATOM 1570 O O . ASP A 1 199 ? 18.475 6.518 16.410 1.00 56.28 199 ASP A O 1
ATOM 1574 N N . ARG A 1 200 ? 18.789 8.653 15.811 1.00 56.59 200 ARG A N 1
ATOM 1575 C CA . ARG A 1 200 ? 17.644 9.227 16.534 1.00 56.59 200 ARG A CA 1
ATOM 1576 C C . ARG A 1 200 ? 16.319 8.828 15.887 1.00 56.59 200 ARG A C 1
ATOM 1578 O O . ARG A 1 200 ? 15.744 9.601 15.149 1.00 56.59 200 ARG A O 1
ATOM 1585 N N . TYR A 1 201 ? 15.828 7.646 16.218 1.00 54.09 201 TYR A N 1
ATOM 1586 C CA . TYR A 1 201 ? 14.463 7.171 15.987 1.00 54.09 201 TYR A CA 1
ATOM 1587 C C . TYR A 1 201 ? 13.921 7.307 14.555 1.00 54.09 201 TYR A C 1
ATOM 1589 O O . TYR A 1 201 ? 13.453 8.359 14.113 1.00 54.09 201 TYR A O 1
ATOM 1597 N N . SER A 1 202 ? 13.848 6.173 13.865 1.00 57.19 202 SER A N 1
ATOM 1598 C CA . SER A 1 202 ? 12.978 6.029 12.704 1.00 57.19 202 SER A CA 1
ATOM 1599 C C . SER A 1 202 ? 12.140 4.768 12.833 1.00 57.19 202 SER A C 1
ATOM 1601 O O . SER A 1 202 ? 12.642 3.703 13.168 1.00 57.19 202 SER A O 1
ATOM 1603 N N . VAL A 1 203 ? 10.848 4.900 12.557 1.00 56.75 203 VAL A N 1
ATOM 1604 C CA . VAL A 1 203 ? 9.891 3.798 12.445 1.00 56.75 203 VAL A CA 1
ATOM 1605 C C . VAL A 1 203 ? 10.096 3.033 11.128 1.00 56.75 203 VAL A C 1
ATOM 1607 O O . VAL A 1 203 ? 9.700 1.874 11.036 1.00 56.75 203 VAL A O 1
ATOM 1610 N N . PHE A 1 204 ? 10.700 3.662 10.109 1.00 60.31 204 PHE A N 1
ATOM 1611 C CA . PHE A 1 204 ? 10.828 3.099 8.754 1.00 60.31 204 PHE A CA 1
ATOM 1612 C C . PHE A 1 204 ? 12.261 2.938 8.234 1.00 60.31 204 PHE A C 1
ATOM 1614 O O . PHE A 1 204 ? 12.461 2.153 7.307 1.00 60.31 204 PHE A O 1
ATOM 1621 N N . ASP A 1 205 ? 13.225 3.663 8.798 1.00 57.53 205 ASP A N 1
ATOM 1622 C CA . ASP A 1 205 ? 14.639 3.661 8.418 1.00 57.53 205 ASP A CA 1
ATOM 1623 C C . ASP A 1 205 ? 15.526 3.116 9.560 1.00 57.53 205 ASP A C 1
ATOM 1625 O O . ASP A 1 205 ? 15.047 2.655 10.594 1.00 57.53 205 ASP A O 1
ATOM 1629 N N . TRP A 1 206 ? 16.849 3.166 9.374 1.00 47.56 206 TRP A N 1
ATOM 1630 C CA . TRP A 1 206 ? 17.834 2.832 10.406 1.00 47.56 206 TRP A CA 1
ATOM 1631 C C . TRP A 1 206 ? 17.842 3.884 11.523 1.00 47.56 206 TRP A C 1
ATOM 1633 O O . TRP A 1 206 ? 18.391 4.966 11.343 1.00 47.56 206 TRP A O 1
ATOM 1643 N N . GLY A 1 207 ? 17.255 3.551 12.671 1.00 53.53 207 GLY A N 1
ATOM 1644 C CA . GLY A 1 207 ? 17.305 4.316 13.917 1.00 53.53 207 GLY A CA 1
ATOM 1645 C C . GLY A 1 207 ? 16.835 3.451 15.089 1.00 53.53 207 GLY A C 1
ATOM 1646 O O . GLY A 1 207 ? 16.286 2.369 14.884 1.00 53.53 207 GLY A O 1
ATOM 1647 N N . GLU A 1 208 ? 17.065 3.899 16.322 1.00 51.97 208 GLU A N 1
ATOM 1648 C CA . GLU A 1 208 ? 16.567 3.198 17.512 1.00 51.97 208 GLU A CA 1
ATOM 1649 C C . GLU A 1 208 ? 15.024 3.111 17.478 1.00 51.97 208 GLU A C 1
ATOM 1651 O O . GLU A 1 208 ? 14.355 4.013 16.973 1.00 51.97 208 GLU A O 1
ATOM 1656 N N . MET A 1 209 ? 14.420 2.027 17.972 1.00 58.22 209 MET A N 1
ATOM 1657 C CA . MET A 1 209 ? 12.960 1.982 18.119 1.00 58.22 209 MET A CA 1
ATOM 1658 C C . MET A 1 209 ? 12.545 2.893 19.285 1.00 58.22 209 MET A C 1
ATOM 1660 O O . MET A 1 209 ? 13.177 2.856 20.341 1.00 58.22 209 MET A O 1
ATOM 1664 N N . PRO A 1 210 ? 11.495 3.724 19.147 1.00 56.19 210 PRO A N 1
ATOM 1665 C CA . PRO A 1 210 ? 11.062 4.639 20.201 1.00 56.19 210 PRO A CA 1
ATOM 1666 C C . PRO A 1 210 ? 10.291 3.920 21.328 1.00 56.19 210 PRO A C 1
ATOM 1668 O O . PRO A 1 210 ? 9.215 4.361 21.728 1.00 56.19 210 PRO A O 1
ATOM 1671 N N . ASP A 1 211 ? 10.828 2.819 21.857 1.00 54.66 211 ASP A N 1
ATOM 1672 C CA . ASP A 1 211 ? 10.167 1.966 22.857 1.00 54.66 211 ASP A CA 1
ATOM 1673 C C . ASP A 1 211 ? 9.850 2.720 24.163 1.00 54.66 211 ASP A C 1
ATOM 1675 O O . ASP A 1 211 ? 8.903 2.391 24.871 1.00 54.66 211 ASP A O 1
ATOM 1679 N N . HIS A 1 212 ? 10.607 3.780 24.455 1.00 54.09 212 HIS A N 1
ATOM 1680 C CA . HIS A 1 212 ? 10.466 4.644 25.630 1.00 54.09 212 HIS A CA 1
ATOM 1681 C C . HIS A 1 212 ? 9.472 5.813 25.435 1.00 54.09 212 HIS A C 1
ATOM 1683 O O . HIS A 1 212 ? 9.294 6.612 26.354 1.00 54.09 212 HIS A O 1
ATOM 1689 N N . LEU A 1 213 ? 8.849 5.954 24.253 1.00 49.62 213 LEU A N 1
ATOM 1690 C CA . LEU A 1 213 ? 7.856 7.003 23.951 1.00 49.62 213 LEU A CA 1
ATOM 1691 C C . LEU A 1 213 ? 6.394 6.529 24.090 1.00 49.62 213 LEU A C 1
ATOM 1693 O O . LEU A 1 213 ? 5.484 7.270 23.700 1.00 49.62 213 LEU A O 1
ATOM 1697 N N . LEU A 1 214 ? 6.175 5.310 24.598 1.00 42.66 214 LEU A N 1
ATOM 1698 C CA . LEU A 1 214 ? 4.858 4.694 24.813 1.00 42.66 214 LEU A CA 1
ATOM 1699 C C . LEU A 1 214 ? 4.274 4.992 26.198 1.00 42.66 214 LEU A C 1
ATOM 1701 O O . LEU A 1 214 ? 5.013 4.879 27.199 1.00 42.66 214 LEU A O 1
#

Solvent-accessible surface area (backbone atoms only — not comparable to full-atom values): 12104 Å² total; per-residue (Å²): 112,68,53,72,68,58,41,51,61,54,56,71,68,49,88,69,57,21,43,28,31,54,60,46,87,61,31,67,58,53,43,47,50,31,23,63,70,64,40,32,34,36,34,39,28,30,77,91,55,40,59,63,54,71,77,56,67,72,61,60,54,54,91,56,84,76,89,54,60,73,60,40,40,69,68,27,48,45,77,41,72,52,73,73,58,55,80,77,46,91,62,47,30,37,38,40,42,34,96,46,74,49,57,56,56,81,40,31,68,61,38,49,75,58,26,33,36,32,52,77,44,68,51,44,42,66,54,41,5,81,48,56,70,16,50,39,49,46,55,60,42,82,44,39,60,68,76,61,77,84,55,48,22,61,67,37,41,31,56,62,52,53,68,68,37,74,81,62,92,49,65,49,55,36,44,40,45,30,40,37,62,79,36,77,62,50,102,90,41,86,46,42,71,45,79,46,77,43,60,60,43,30,95,79,58,85,32,44,75,68,75,89,78,115

Sequence (214 aa):
MIERNEMQEMAKKFKDPKVLILGSHSALDAAAGARNYDLPYLIYTTPQRAIIYLQNPMVGKSKEVVDDLPAVVRRDMVVVKDIADLKKKKFAHAILILDKYSDIVKFVDDLVDLECLQIPNRAFSVYVGGDEKCSVIENDFAVPIVGSRKLLKIENRGEIEKELNRNNGGIKTGSVKDLEILSRPEDNKMGIGRFHFSDRYSVFDWGEMPDHLL

Mean predicted aligned error: 9.45 Å

InterPro domains:
  IPR010672 IMP biosynthesis enzyme PurP, N-terminal [PF06849] (20-172)
  IPR016185 Pre-ATP-grasp domain superfamily [SSF52440] (1-155)
  IPR023656 IMP biosynthesis enzyme PurP [PTHR38147] (1-167)

Nearest PDB structures (foldseek):
  1lsu-assembly2_B  TM=4.051E-01  e=1.373E-01  Bacillus subtilis
  7qul-assembly1_A-2  TM=3.684E-01  e=3.346E-01  Thauera aromatica
  8by2-assembly1_A  TM=3.686E-01  e=4.902E-01  Escherichia coli
  8stw-assembly1_F  TM=3.239E-01  e=1.988E+00  Homo sapiens
  8stw-assembly1_D  TM=3.201E-01  e=2.733E+00  Homo sapiens

pLDDT: mean 84.35, std 17.95, range [34.44, 98.56]